Protein AF-A0A942YY97-F1 (afdb_monomer_lite)

pLDDT: mean 79.58, std 19.25, range [30.78, 97.38]

Foldseek 3Di:
DFDQADADQFWEKEDEPVVVVVDPDAAQWEDFFPDIDGYHYYYDDPDPDDPPDDFLVDHDDIHTYPNNCVLQVPDRQWDWDWDADPSYIYTDQAEEEAEDQDQVCQDQVNCVVCLVVCVVCRVGIHKYFYAHPVQADPVSQKHWGWIQDPVVSGTDTDMGGNGLHYDYPDPPDCVVVVCCVVVDDDSDPVVVVVVVPPDPPD

Secondary structure (DSSP, 8-state):
----EEP-SS-EEEEEHHHHTT-SS--SEEEETTEEEE-EEEEE------TT--BTTBPPP-EEEHHHHHHHT--TTS--EEEEETTEEEEE-EEEEE--S-GGG-SHHHHGGGGGGGTTGGGT-SEEEEEEEEEEETTTTEEEEEEEETTTTEEEEEEEEPPSEEEES----THHHHHHHHH-S-SSHHHHHHHHT-----

Radius of gyration: 17.45 Å; chains: 1; bounding box: 51×39×42 Å

Structure (mmCIF, N/CA/C/O backbone):
data_AF-A0A942YY97-F1
#
_entry.id   AF-A0A942YY97-F1
#
loop_
_atom_site.group_PDB
_atom_site.id
_atom_site.type_symbol
_atom_site.label_atom_id
_atom_site.label_alt_id
_atom_site.label_comp_id
_atom_site.label_asym_id
_atom_site.label_entity_id
_atom_site.label_seq_id
_atom_site.pdbx_PDB_ins_code
_atom_site.Cartn_x
_atom_site.Cartn_y
_atom_site.Cartn_z
_atom_site.occupancy
_atom_site.B_iso_or_equiv
_atom_site.auth_seq_id
_atom_site.auth_comp_id
_atom_site.auth_asym_id
_atom_site.auth_atom_id
_atom_site.pdbx_PDB_model_num
ATOM 1 N N . MET A 1 1 ? -16.481 4.598 -8.611 1.00 33.47 1 MET A N 1
ATOM 2 C CA . MET A 1 1 ? -16.814 4.970 -7.219 1.00 33.47 1 MET A CA 1
ATOM 3 C C . MET A 1 1 ? -15.608 4.642 -6.365 1.00 33.47 1 MET A C 1
ATOM 5 O O . MET A 1 1 ? -15.003 3.612 -6.624 1.00 33.47 1 MET A O 1
ATOM 9 N N . GLY A 1 2 ? -15.213 5.521 -5.447 1.00 35.97 2 GLY A N 1
ATOM 10 C CA . GLY A 1 2 ? -14.062 5.264 -4.580 1.00 35.97 2 GLY A CA 1
ATOM 11 C C . GLY A 1 2 ? -13.394 6.544 -4.102 1.00 35.97 2 GLY A C 1
ATOM 12 O O . GLY A 1 2 ? -12.410 6.991 -4.681 1.00 35.97 2 GLY A O 1
ATOM 13 N N . LYS A 1 3 ? -13.953 7.136 -3.051 1.00 44.00 3 LYS A N 1
ATOM 14 C CA . LYS A 1 3 ? -13.186 7.885 -2.057 1.00 44.00 3 LYS A CA 1
ATOM 15 C C . LYS A 1 3 ? -13.834 7.572 -0.723 1.00 44.00 3 LYS A C 1
ATOM 17 O O . LYS A 1 3 ? -14.929 8.054 -0.464 1.00 44.00 3 LYS A O 1
ATOM 22 N N . THR A 1 4 ? -13.160 6.788 0.100 1.00 57.78 4 THR A N 1
ATOM 23 C CA . THR A 1 4 ? -13.596 6.555 1.479 1.00 57.78 4 THR A CA 1
ATOM 24 C C . THR A 1 4 ? -12.473 6.876 2.449 1.00 57.78 4 THR A C 1
ATOM 26 O O . THR A 1 4 ? -12.244 6.194 3.444 1.00 57.78 4 THR A O 1
ATOM 29 N N . PHE A 1 5 ? -11.776 7.976 2.149 1.00 73.25 5 PHE A N 1
ATOM 30 C CA . PHE A 1 5 ? -11.080 8.701 3.189 1.00 73.25 5 PHE A CA 1
ATOM 31 C C . PHE A 1 5 ? -11.986 9.779 3.753 1.00 73.25 5 PHE A C 1
ATOM 33 O O . PHE A 1 5 ? -12.582 10.555 3.001 1.00 73.25 5 PHE A O 1
ATOM 40 N N . PHE A 1 6 ? -12.087 9.822 5.074 1.00 81.00 6 PHE A N 1
ATOM 41 C CA . PHE A 1 6 ? -12.776 10.901 5.763 1.00 81.00 6 PHE A CA 1
ATOM 42 C C . PHE A 1 6 ? -11.755 11.893 6.313 1.00 81.00 6 PHE A C 1
ATOM 44 O O . PHE A 1 6 ? -10.610 11.545 6.619 1.00 81.00 6 PHE A O 1
ATOM 51 N N . GLN A 1 7 ? -12.162 13.155 6.394 1.00 82.69 7 GLN A N 1
ATOM 52 C CA . GLN A 1 7 ? -11.321 14.187 6.977 1.00 82.69 7 GLN A CA 1
ATOM 53 C C . GLN A 1 7 ? -11.288 14.012 8.490 1.00 82.69 7 GLN A C 1
ATOM 55 O O . GLN A 1 7 ? -12.315 14.119 9.153 1.00 82.69 7 GLN A O 1
ATOM 60 N N . ASP A 1 8 ? -10.099 13.734 9.007 1.00 85.19 8 ASP A N 1
ATOM 61 C CA . ASP A 1 8 ? -9.806 13.683 10.431 1.00 85.19 8 ASP A CA 1
ATOM 62 C C . ASP A 1 8 ? -8.312 13.968 10.612 1.00 85.19 8 ASP A C 1
ATOM 64 O O . ASP A 1 8 ? -7.480 13.467 9.846 1.00 85.19 8 ASP A O 1
ATOM 68 N N . SER A 1 9 ? -7.977 14.809 11.588 1.00 85.44 9 SER A N 1
ATOM 69 C CA . SER A 1 9 ? -6.591 15.119 11.943 1.00 85.44 9 SER A CA 1
ATOM 70 C C . SER A 1 9 ? -5.886 13.940 12.607 1.00 85.44 9 SER A C 1
ATOM 72 O O . SER A 1 9 ? -4.661 13.873 12.591 1.00 85.44 9 SER A O 1
ATOM 74 N N . GLU A 1 10 ? -6.641 13.001 13.172 1.00 93.25 10 GLU A N 1
ATOM 75 C CA . GLU A 1 10 ? -6.110 11.876 13.930 1.00 93.25 10 GLU A CA 1
ATOM 76 C C . GLU A 1 10 ? -6.113 10.584 13.100 1.00 93.25 10 GLU A C 1
ATOM 78 O O . GLU A 1 10 ? -6.976 10.398 12.231 1.00 93.25 10 GLU A O 1
ATOM 83 N N . PRO A 1 11 ? -5.149 9.673 13.327 1.00 95.25 11 PRO A N 1
ATOM 84 C CA . PRO A 1 11 ? -5.097 8.404 12.619 1.00 95.25 11 PRO A CA 1
ATOM 85 C C . PRO A 1 11 ? -6.233 7.495 13.098 1.00 95.25 11 PRO A C 1
ATOM 87 O O . PRO A 1 11 ? -6.203 6.952 14.206 1.00 95.25 11 PRO A O 1
ATOM 90 N N . VAL A 1 12 ? -7.251 7.336 12.256 1.00 95.56 12 VAL A N 1
ATOM 91 C CA . VAL A 1 12 ? -8.496 6.657 12.606 1.00 95.56 12 VAL A CA 1
ATOM 92 C C . VAL A 1 12 ? -8.883 5.656 11.525 1.00 95.56 12 VAL A C 1
ATOM 94 O O . VAL A 1 12 ? -8.777 5.915 10.325 1.00 95.56 12 VAL A O 1
ATOM 97 N N . LEU A 1 13 ? -9.374 4.510 11.980 1.00 93.31 13 LEU A N 1
ATOM 98 C CA . LEU A 1 13 ? -9.901 3.432 11.166 1.00 93.31 13 LEU A CA 1
ATOM 99 C C . LEU A 1 13 ? -11.353 3.160 11.574 1.00 93.31 13 LEU A C 1
ATOM 101 O O . LEU A 1 13 ? -11.644 3.034 12.761 1.00 93.31 13 LEU A O 1
ATOM 105 N N . LYS A 1 14 ? -12.286 3.066 10.624 1.00 91.62 14 LYS A N 1
ATOM 106 C CA . LYS A 1 14 ? -13.665 2.653 10.930 1.00 91.62 14 LYS A CA 1
ATOM 107 C C . LYS A 1 14 ? -13.995 1.356 10.216 1.00 91.62 14 LYS A C 1
ATOM 109 O O . LYS A 1 14 ? -13.831 1.251 8.998 1.00 91.62 14 LYS A O 1
ATOM 114 N N . PHE A 1 15 ? -14.452 0.386 10.997 1.00 87.75 15 PHE A N 1
ATOM 115 C CA . PHE A 1 15 ? -14.853 -0.926 10.516 1.00 87.75 15 PHE A CA 1
ATOM 116 C C . PHE A 1 15 ? -16.364 -0.993 10.339 1.00 87.75 15 PHE A C 1
ATOM 118 O O . PHE A 1 15 ? -17.090 -0.567 11.242 1.00 87.75 15 PHE A O 1
ATOM 125 N N . PRO A 1 16 ? -16.837 -1.603 9.242 1.00 85.44 16 PRO A N 1
ATOM 126 C CA . PRO A 1 16 ? -18.213 -2.061 9.160 1.00 85.44 16 PRO A CA 1
ATOM 127 C C . PRO A 1 16 ? -18.518 -3.022 10.312 1.00 85.44 16 PRO A C 1
ATOM 129 O O . PRO A 1 16 ? -17.693 -3.888 10.641 1.00 85.44 16 PRO A O 1
ATOM 132 N N . SER A 1 17 ? -19.698 -2.883 10.918 1.00 83.69 17 SER A N 1
ATOM 133 C CA . SER A 1 17 ? -20.130 -3.731 12.035 1.00 83.69 17 SER A CA 1
ATOM 134 C C . SER A 1 17 ? -20.064 -5.225 11.712 1.00 83.69 17 SER A C 1
ATOM 136 O O . SER A 1 17 ? -19.708 -6.015 12.588 1.00 83.69 17 SER A O 1
ATOM 138 N N . SER A 1 18 ? -20.329 -5.630 10.464 1.00 81.25 18 SER A N 1
ATOM 139 C CA . SER A 1 18 ? -20.243 -7.038 10.067 1.00 81.25 18 SER A CA 1
ATOM 140 C C . SER A 1 18 ? -18.817 -7.586 10.162 1.00 81.25 18 SER A C 1
ATOM 142 O O . SER A 1 18 ? -18.608 -8.678 10.686 1.00 81.25 18 SER A O 1
ATOM 144 N N . ILE A 1 19 ? -17.812 -6.812 9.739 1.00 81.44 19 ILE A N 1
ATOM 145 C CA . ILE A 1 19 ? -16.401 -7.206 9.834 1.00 81.44 19 ILE A CA 1
ATOM 146 C C . ILE A 1 19 ? -15.962 -7.207 11.295 1.00 81.44 19 ILE A C 1
ATOM 148 O O . ILE A 1 19 ? -15.295 -8.139 11.740 1.00 81.44 19 ILE A O 1
ATOM 152 N N . ALA A 1 20 ? -16.346 -6.181 12.054 1.00 84.75 20 ALA A N 1
ATOM 153 C CA . ALA A 1 20 ? -15.960 -6.060 13.451 1.00 84.75 20 ALA A CA 1
ATOM 154 C C . ALA A 1 20 ? -16.511 -7.194 14.328 1.00 84.75 20 ALA A C 1
ATOM 156 O O . ALA A 1 20 ? -15.816 -7.629 15.241 1.00 84.75 20 ALA A O 1
ATOM 157 N N . ALA A 1 21 ? -17.698 -7.727 14.016 1.00 84.88 21 ALA A N 1
ATOM 158 C CA . ALA A 1 21 ? -18.271 -8.883 14.708 1.00 84.88 21 ALA A CA 1
ATOM 159 C C . ALA A 1 21 ? -17.410 -10.158 14.589 1.00 84.88 21 ALA A C 1
ATOM 161 O O . ALA A 1 21 ? -17.504 -11.049 15.431 1.00 84.88 21 ALA A O 1
ATOM 162 N N . LEU A 1 22 ? -16.550 -10.249 13.567 1.00 83.56 22 LEU A N 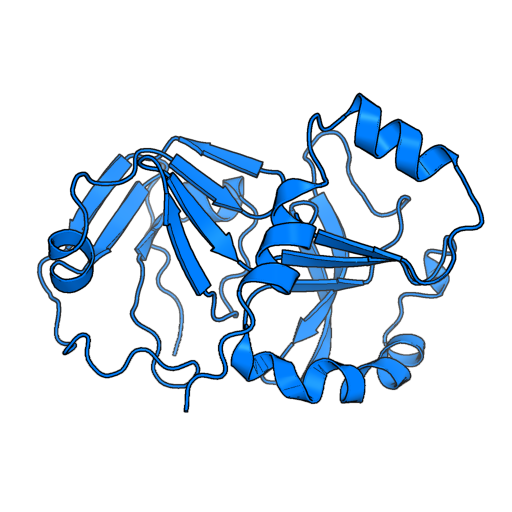1
ATOM 163 C CA . LEU A 1 22 ? -15.606 -11.357 13.386 1.00 83.56 22 LEU A CA 1
ATOM 164 C C . LEU A 1 22 ? -14.302 -11.164 14.174 1.00 83.56 22 LEU A C 1
ATOM 166 O O . LEU A 1 22 ? -13.488 -12.087 14.275 1.00 83.56 22 LEU A O 1
ATOM 170 N N . LEU A 1 23 ? -14.068 -9.966 14.711 1.00 85.38 23 LEU A N 1
ATOM 171 C CA . LEU A 1 23 ? -12.850 -9.619 15.426 1.00 85.38 23 LEU A CA 1
ATOM 172 C C . LEU A 1 23 ? -13.057 -9.798 16.930 1.00 85.38 23 LEU A C 1
ATOM 174 O O . LEU A 1 23 ? -14.025 -9.322 17.509 1.00 85.38 23 LEU A O 1
ATOM 178 N N . LYS A 1 24 ? -12.089 -10.436 17.597 1.00 86.44 24 LYS A N 1
ATOM 179 C CA . LYS A 1 24 ? -12.085 -10.533 19.069 1.00 86.44 24 LYS A CA 1
ATOM 180 C C . LYS A 1 24 ? -11.901 -9.171 19.742 1.00 86.44 24 LYS A C 1
ATOM 182 O O . LYS A 1 24 ? -12.355 -8.971 20.862 1.00 86.44 24 LYS A O 1
ATOM 187 N N . LYS A 1 25 ? -11.186 -8.270 19.070 1.00 90.19 25 LYS A N 1
ATOM 188 C CA . LYS A 1 25 ? -10.901 -6.904 19.500 1.00 90.19 25 LYS A CA 1
ATOM 189 C C . LYS A 1 25 ? -10.640 -6.049 18.266 1.00 90.19 25 LYS A C 1
ATOM 191 O O . LYS A 1 25 ? -10.101 -6.548 17.272 1.00 90.19 25 LYS A O 1
ATOM 196 N N . LEU A 1 26 ? -11.012 -4.775 18.340 1.00 91.69 26 LEU A N 1
ATOM 197 C CA . LEU A 1 26 ? -10.694 -3.819 17.292 1.00 91.69 26 LEU A CA 1
ATOM 198 C C . LEU A 1 26 ? -9.175 -3.588 17.205 1.00 91.69 26 LEU A C 1
ATOM 200 O O . LEU A 1 26 ? -8.515 -3.518 18.241 1.00 91.69 26 LEU A O 1
ATOM 204 N N . PRO A 1 27 ? -8.616 -3.471 15.989 1.00 93.31 27 PRO A N 1
ATOM 205 C CA . PRO A 1 27 ? -7.195 -3.213 15.811 1.00 93.31 27 PRO A CA 1
ATOM 206 C C . PRO A 1 27 ? -6.757 -1.857 16.365 1.00 93.31 27 PRO A C 1
ATOM 208 O O . PRO A 1 27 ? -7.503 -0.886 16.306 1.00 93.31 27 PRO A O 1
ATOM 211 N N . GLU A 1 28 ? -5.520 -1.771 16.833 1.00 95.75 28 GLU A N 1
ATOM 212 C CA . GLU A 1 28 ? -4.931 -0.541 17.387 1.00 95.75 28 GLU A CA 1
ATOM 213 C C . GLU A 1 28 ? -3.812 0.019 16.499 1.00 95.75 28 GLU A C 1
ATOM 215 O O . GLU A 1 28 ? -3.244 1.075 16.771 1.00 95.75 28 GLU A O 1
ATOM 220 N N . ALA A 1 29 ? -3.477 -0.686 15.417 1.00 96.25 29 ALA A N 1
ATOM 221 C CA . ALA A 1 29 ? -2.502 -0.231 14.441 1.00 96.25 29 ALA A CA 1
ATOM 222 C C . ALA A 1 29 ? -2.813 -0.759 13.040 1.00 96.25 29 ALA A C 1
ATOM 224 O O . ALA A 1 29 ? -3.405 -1.831 12.859 1.00 96.25 29 ALA A O 1
ATOM 225 N N . MET A 1 30 ? -2.337 -0.027 12.038 1.00 96.12 30 MET A N 1
ATOM 226 C CA . MET A 1 30 ? -2.362 -0.433 10.640 1.00 96.12 30 MET A CA 1
ATOM 227 C C . MET A 1 30 ? -0.941 -0.501 10.085 1.00 96.12 30 MET A C 1
ATOM 229 O O . MET A 1 30 ? -0.138 0.417 10.239 1.00 96.12 30 MET A O 1
ATOM 233 N N . LYS A 1 31 ? -0.651 -1.593 9.382 1.00 95.81 31 LYS A N 1
ATOM 234 C CA . LYS A 1 31 ? 0.578 -1.828 8.642 1.00 95.81 31 LYS A CA 1
ATOM 235 C C . LYS A 1 31 ? 0.313 -1.794 7.146 1.00 95.81 31 LYS A C 1
ATOM 237 O O . LYS A 1 31 ? -0.576 -2.478 6.637 1.00 95.81 31 LYS A O 1
ATOM 242 N N . TYR A 1 32 ? 1.149 -1.046 6.442 1.00 96.31 32 TYR A N 1
ATOM 243 C CA . TYR A 1 32 ? 1.137 -0.941 4.993 1.00 96.31 32 TYR A CA 1
ATOM 244 C C . TYR A 1 32 ? 2.582 -0.830 4.494 1.00 96.31 32 TYR A C 1
ATOM 246 O O . TYR A 1 32 ? 3.343 0.042 4.915 1.00 96.31 32 TYR A O 1
ATOM 254 N N . GLY A 1 33 ? 2.996 -1.771 3.643 1.00 94.88 33 GLY A N 1
ATOM 255 C CA . GLY A 1 33 ? 4.405 -1.931 3.271 1.00 94.88 33 GLY A CA 1
ATOM 256 C C . GLY A 1 33 ? 5.318 -2.103 4.488 1.00 94.88 33 GLY A C 1
ATOM 257 O O . GLY A 1 33 ? 5.061 -2.939 5.356 1.00 94.88 33 GLY A O 1
ATOM 258 N N . VAL A 1 34 ? 6.400 -1.326 4.549 1.00 93.00 34 VAL A N 1
ATOM 259 C CA . VAL A 1 34 ? 7.325 -1.319 5.699 1.00 93.00 34 VAL A CA 1
ATOM 260 C C . VAL A 1 34 ? 6.904 -0.372 6.828 1.00 93.00 34 VAL A C 1
ATOM 262 O O . VAL A 1 34 ? 7.614 -0.284 7.833 1.00 93.00 34 VAL A O 1
ATOM 265 N N . ARG A 1 35 ? 5.810 0.380 6.662 1.00 94.25 35 ARG A N 1
ATOM 266 C CA . ARG A 1 35 ? 5.332 1.350 7.653 1.00 94.25 35 ARG A CA 1
ATOM 267 C C . ARG A 1 35 ? 4.197 0.766 8.477 1.00 94.25 35 ARG A C 1
ATOM 269 O O . ARG A 1 35 ? 3.420 -0.062 8.009 1.00 94.25 35 ARG A O 1
ATOM 276 N N . GLU A 1 36 ? 4.147 1.209 9.719 1.00 95.06 36 GLU A N 1
ATOM 277 C CA . GLU A 1 36 ? 3.130 0.872 10.700 1.00 95.06 36 GLU A CA 1
ATOM 278 C C . GLU A 1 36 ? 2.783 2.162 11.432 1.00 95.06 36 GLU A C 1
ATOM 280 O O . GLU A 1 36 ? 3.686 2.945 11.728 1.00 95.06 36 GLU A O 1
ATOM 285 N N . GLU A 1 37 ? 1.497 2.378 11.669 1.00 96.56 37 GLU A N 1
ATOM 286 C CA . GLU A 1 37 ? 0.976 3.557 12.347 1.00 96.56 37 GLU A CA 1
ATOM 287 C C . GLU A 1 37 ? -0.057 3.116 13.383 1.00 96.56 37 GLU A C 1
ATOM 289 O O . GLU A 1 37 ? -0.902 2.261 13.095 1.00 96.56 37 GLU A O 1
ATOM 294 N N . VAL A 1 38 ? 0.028 3.682 14.587 1.00 97.00 38 VAL A N 1
ATOM 295 C CA . VAL A 1 38 ? -0.973 3.467 15.637 1.00 97.00 38 VAL A CA 1
ATOM 296 C C . VAL A 1 38 ? -2.227 4.235 15.247 1.00 97.00 38 VAL A C 1
ATOM 298 O O . VAL A 1 38 ? -2.154 5.391 14.836 1.00 97.00 38 VAL A O 1
ATOM 301 N N . CYS A 1 39 ? -3.386 3.605 15.372 1.00 95.75 39 CYS A N 1
ATOM 302 C CA . CYS A 1 39 ? -4.646 4.227 15.014 1.00 95.75 39 CYS A CA 1
ATOM 303 C C . CYS A 1 39 ? -5.748 3.861 15.997 1.00 95.75 39 CYS A C 1
ATOM 305 O O . CYS A 1 39 ? -5.769 2.775 16.577 1.00 95.75 39 CYS A O 1
ATOM 307 N N . ARG A 1 40 ? -6.710 4.768 16.155 1.00 95.06 40 ARG A N 1
ATOM 308 C CA . ARG A 1 40 ? -7.945 4.453 16.872 1.00 95.06 40 ARG A CA 1
ATOM 309 C C . ARG A 1 40 ? -8.925 3.788 15.926 1.00 95.06 40 ARG A C 1
ATOM 311 O O . ARG A 1 40 ? -9.150 4.285 14.825 1.00 95.06 40 ARG A O 1
ATOM 318 N N . SER A 1 41 ? -9.519 2.692 16.373 1.00 93.75 41 SER A N 1
ATOM 319 C CA . SER A 1 41 ? -10.531 1.983 15.601 1.00 93.75 41 SER A CA 1
ATOM 320 C C . SER A 1 41 ? -11.920 2.202 16.182 1.00 93.75 41 SER A C 1
ATOM 322 O O . SER A 1 41 ? -12.115 2.081 17.389 1.00 93.75 41 SER A O 1
ATOM 324 N N . PHE A 1 42 ? -12.887 2.481 15.313 1.00 91.25 42 PHE A N 1
ATOM 325 C CA . PHE A 1 42 ? -14.296 2.635 15.669 1.00 91.25 42 PHE A CA 1
ATOM 326 C C . PHE A 1 42 ? -15.177 1.713 14.831 1.00 91.25 42 PHE A C 1
ATOM 328 O O . PHE A 1 42 ? -14.793 1.267 13.746 1.00 91.25 42 PHE A O 1
ATOM 335 N N . LEU A 1 43 ? -16.377 1.453 15.338 1.00 88.38 43 LEU A N 1
ATOM 336 C CA . LEU A 1 43 ? -17.444 0.820 14.575 1.00 88.38 43 LEU A CA 1
ATOM 337 C C . LEU A 1 43 ? -18.185 1.872 13.754 1.00 88.38 43 LEU A C 1
ATOM 339 O O . LEU A 1 43 ? -18.312 3.026 14.168 1.00 88.38 43 LEU A O 1
ATOM 343 N N . PHE A 1 44 ? -18.684 1.460 12.600 1.00 83.31 44 PHE A N 1
ATOM 344 C CA . PHE A 1 44 ? -19.603 2.234 11.786 1.00 83.31 44 PHE A CA 1
ATOM 345 C C . PHE A 1 44 ? -20.837 1.375 11.502 1.00 83.31 44 PHE A C 1
ATOM 347 O O . PHE A 1 44 ? -20.723 0.284 10.942 1.00 83.31 44 PHE A O 1
ATOM 354 N N . GLU A 1 45 ? -21.997 1.853 11.961 1.00 67.44 45 GLU A N 1
ATOM 355 C CA . GLU A 1 45 ? -23.224 1.054 12.066 1.00 67.44 45 GLU A CA 1
ATOM 356 C C . GLU A 1 45 ? -23.987 0.885 10.746 1.00 67.44 45 GLU A C 1
ATOM 358 O O . GLU A 1 45 ? -24.753 -0.070 10.621 1.00 67.44 45 GLU A O 1
ATOM 363 N N . GLU A 1 46 ? -23.768 1.744 9.744 1.00 64.50 46 GLU A N 1
ATOM 364 C CA . GLU A 1 46 ? -24.397 1.581 8.428 1.00 64.50 46 GLU A CA 1
ATOM 365 C C . GLU A 1 46 ? -23.650 0.520 7.610 1.00 64.50 46 GLU A C 1
ATOM 367 O O . GLU A 1 46 ? -22.812 0.814 6.758 1.00 64.50 46 GLU A O 1
ATOM 372 N N . ASP A 1 47 ? -23.959 -0.745 7.876 1.00 63.56 47 ASP A N 1
ATOM 373 C CA . ASP A 1 47 ? -23.478 -1.865 7.079 1.00 63.56 47 ASP A CA 1
ATOM 374 C C . ASP A 1 47 ? -24.630 -2.447 6.257 1.00 63.56 47 ASP A C 1
ATOM 376 O O . ASP A 1 47 ? -25.529 -3.106 6.778 1.00 63.56 47 ASP A O 1
ATOM 380 N N . SER A 1 48 ? -24.636 -2.153 4.957 1.00 55.53 48 SER A N 1
ATOM 381 C CA . SER A 1 48 ? -25.646 -2.660 4.017 1.00 55.53 48 SER A CA 1
ATOM 382 C C . SER A 1 48 ? -25.241 -3.983 3.351 1.00 55.53 48 SER A C 1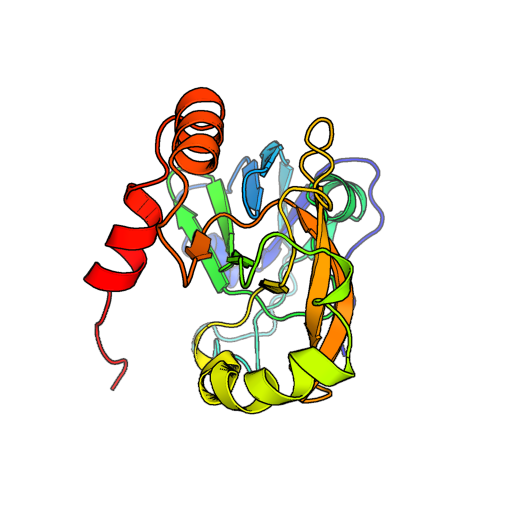
ATOM 384 O O . SER A 1 48 ? -25.997 -4.517 2.535 1.00 55.53 48 SER A O 1
ATOM 386 N N . GLY A 1 49 ? -24.058 -4.526 3.666 1.00 57.47 49 GLY A N 1
ATOM 387 C CA . GLY A 1 49 ? -23.480 -5.671 2.969 1.00 57.47 49 GLY A CA 1
ATOM 388 C C . GLY A 1 49 ? -23.578 -6.978 3.751 1.00 57.47 49 GLY A C 1
ATOM 389 O O . GLY A 1 49 ? -23.065 -7.098 4.859 1.00 57.47 49 GLY A O 1
ATOM 390 N N . ALA A 1 50 ? -24.146 -8.014 3.134 1.00 57.59 50 ALA A N 1
ATOM 391 C CA . ALA A 1 50 ? -23.892 -9.380 3.578 1.00 57.59 50 ALA A CA 1
ATOM 392 C C . ALA A 1 50 ? -22.398 -9.716 3.365 1.00 57.59 50 ALA A C 1
ATOM 394 O O . ALA A 1 50 ? -21.837 -9.451 2.301 1.00 57.59 50 ALA A O 1
ATOM 395 N N . LEU A 1 51 ? -21.746 -10.308 4.374 1.00 61.88 51 LEU A N 1
ATOM 396 C CA . LEU A 1 51 ? -20.330 -10.732 4.332 1.00 61.88 51 LEU A CA 1
ATOM 397 C C . LEU A 1 51 ? -20.037 -11.827 3.289 1.00 61.88 51 LEU A C 1
ATOM 399 O O . LEU A 1 51 ? -18.884 -12.213 3.094 1.00 61.88 51 LEU A O 1
ATOM 403 N N . ASP A 1 52 ? -21.070 -12.369 2.645 1.00 59.78 52 ASP A N 1
ATOM 404 C CA . ASP A 1 52 ? -20.985 -13.494 1.716 1.00 59.78 52 ASP A CA 1
ATOM 405 C C . ASP A 1 52 ? -20.420 -13.110 0.333 1.00 59.78 52 ASP A C 1
ATOM 407 O O . ASP A 1 52 ? -20.120 -13.994 -0.472 1.00 59.78 52 ASP A O 1
ATOM 411 N N . LYS A 1 53 ? -20.218 -11.811 0.054 1.00 62.12 53 LYS A N 1
ATOM 412 C CA . LYS A 1 53 ? -19.749 -11.300 -1.248 1.00 62.12 53 LYS A CA 1
ATOM 413 C C . LYS A 1 53 ? -18.559 -10.342 -1.137 1.00 62.12 53 LYS A C 1
ATOM 415 O O . LYS A 1 53 ? -18.636 -9.203 -1.583 1.00 62.12 53 LYS A O 1
ATOM 420 N N . ASN A 1 54 ? -17.425 -10.818 -0.620 1.00 72.88 54 ASN A N 1
ATOM 421 C CA . ASN A 1 54 ? -16.166 -10.061 -0.634 1.00 72.88 54 ASN A CA 1
ATO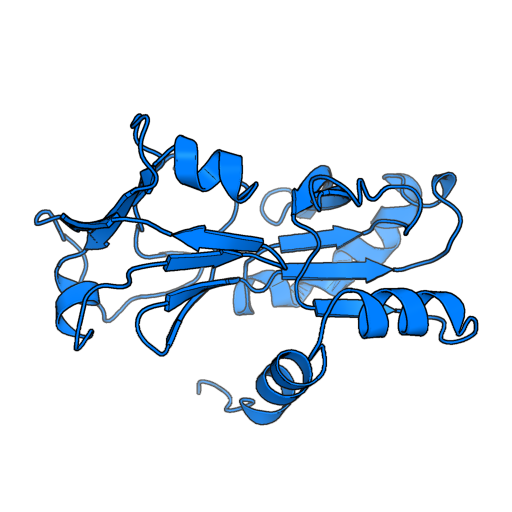M 422 C C . ASN A 1 54 ? -15.295 -10.425 -1.851 1.00 72.88 54 ASN A C 1
ATOM 424 O O . ASN A 1 54 ? -14.416 -11.288 -1.776 1.00 72.88 54 ASN A O 1
ATOM 428 N N . PHE A 1 55 ? -15.539 -9.771 -2.988 1.00 82.06 55 PHE A N 1
ATOM 429 C CA . PHE A 1 55 ? -14.793 -10.000 -4.231 1.00 82.06 55 PHE A CA 1
ATOM 430 C C . PHE A 1 55 ? -14.073 -8.736 -4.693 1.00 82.06 55 PHE A C 1
ATOM 432 O O . PHE A 1 55 ? -14.495 -7.625 -4.404 1.00 82.06 55 PHE A O 1
ATOM 439 N N . TYR A 1 56 ? -13.042 -8.885 -5.530 1.00 84.94 56 TYR A N 1
ATOM 440 C CA . TYR A 1 56 ? -12.327 -7.738 -6.110 1.00 84.94 56 TYR A CA 1
ATOM 441 C C . TYR A 1 56 ? -13.265 -6.729 -6.804 1.00 84.94 56 TYR A C 1
ATOM 443 O O . TYR A 1 56 ? -13.027 -5.531 -6.768 1.00 84.94 56 TYR A O 1
ATOM 451 N N . HIS A 1 57 ? -14.342 -7.194 -7.443 1.00 84.81 57 HIS A N 1
ATOM 452 C CA . HIS A 1 57 ? -15.302 -6.322 -8.133 1.00 84.81 57 HIS A CA 1
ATOM 453 C C . HIS A 1 57 ? -16.419 -5.774 -7.239 1.00 84.81 57 HIS A C 1
ATOM 455 O O . HIS A 1 57 ? -17.188 -4.929 -7.689 1.00 84.81 57 HIS A O 1
ATOM 461 N N . GLN A 1 58 ? -16.494 -6.238 -5.996 1.00 85.56 58 GLN A N 1
ATOM 462 C CA . GLN A 1 58 ? -17.475 -5.824 -5.004 1.00 85.56 58 GLN A CA 1
ATOM 463 C C . GLN A 1 58 ? -16.799 -5.849 -3.620 1.00 85.56 58 GLN A C 1
ATOM 465 O O . GLN A 1 58 ? -17.085 -6.736 -2.816 1.00 85.56 58 GLN A O 1
ATOM 470 N N . PRO A 1 59 ? -15.804 -4.969 -3.383 1.00 86.06 59 PRO A N 1
ATOM 471 C CA . PRO A 1 59 ? -15.064 -4.962 -2.129 1.00 86.06 59 PRO A CA 1
ATOM 472 C C . PRO A 1 59 ? -15.923 -4.375 -1.008 1.00 86.06 59 PRO A C 1
ATOM 474 O O . PRO A 1 59 ? -16.729 -3.476 -1.246 1.00 86.06 59 PRO A O 1
ATOM 477 N N . HIS A 1 60 ? -15.700 -4.831 0.224 1.00 84.31 60 HIS A N 1
ATOM 478 C CA . HIS A 1 60 ? -16.206 -4.108 1.388 1.00 84.31 60 HIS A CA 1
ATOM 479 C C . HIS A 1 60 ? -15.457 -2.790 1.569 1.00 84.31 60 HIS A C 1
ATOM 481 O O . HIS A 1 60 ? -14.252 -2.695 1.311 1.00 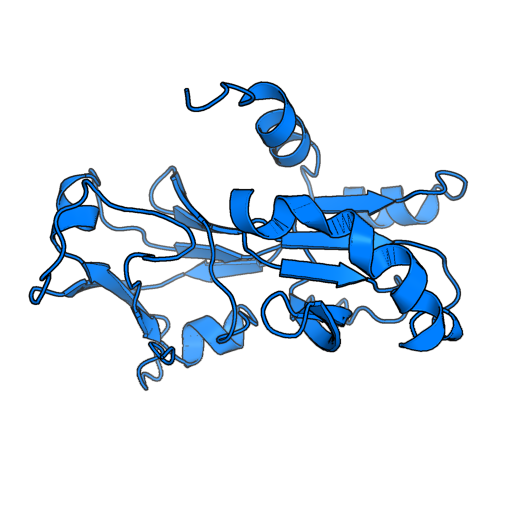84.31 60 HIS A O 1
ATOM 487 N N . GLU A 1 61 ? -16.175 -1.784 2.053 1.00 84.06 61 GLU A N 1
ATOM 488 C CA . GLU A 1 61 ? -15.592 -0.487 2.351 1.00 84.06 61 GLU A CA 1
ATOM 489 C C . GLU A 1 61 ? -14.940 -0.501 3.734 1.00 84.06 61 GLU A C 1
ATOM 491 O O . GLU A 1 61 ? -15.519 -0.940 4.725 1.00 84.06 61 GLU A O 1
ATOM 496 N N . LEU A 1 62 ? -13.709 -0.006 3.791 1.00 86.31 62 LEU A N 1
ATOM 497 C CA . LEU A 1 62 ? -12.997 0.292 5.023 1.00 86.31 62 LEU A CA 1
ATOM 498 C C . LEU A 1 62 ? -12.711 1.788 5.009 1.00 86.31 62 LEU A C 1
ATOM 500 O O . LEU A 1 62 ? -12.112 2.292 4.058 1.00 86.31 62 LEU A O 1
ATOM 504 N N . PHE A 1 63 ? -13.121 2.495 6.056 1.00 89.69 63 PHE A N 1
ATOM 505 C CA . PHE A 1 63 ? -12.942 3.940 6.118 1.00 89.69 63 PHE A CA 1
ATOM 506 C C . PHE A 1 63 ? -11.653 4.257 6.863 1.00 89.69 63 PHE A C 1
ATOM 508 O O . PHE A 1 63 ? -11.469 3.854 8.012 1.00 89.69 63 PHE A O 1
ATOM 515 N N . ILE A 1 64 ? -10.771 5.006 6.214 1.00 92.44 64 ILE A N 1
ATOM 516 C CA . ILE A 1 64 ? -9.455 5.379 6.742 1.00 92.44 64 ILE A CA 1
ATOM 517 C C . ILE A 1 64 ? -9.410 6.906 6.814 1.00 92.44 64 ILE A C 1
ATOM 519 O O . ILE A 1 64 ? -9.836 7.567 5.870 1.00 92.44 64 ILE A O 1
ATOM 523 N N . SER A 1 65 ? -8.932 7.503 7.902 1.00 95.00 65 SER A N 1
ATOM 524 C CA . SER A 1 65 ? -8.757 8.958 7.921 1.00 95.00 65 SER A CA 1
ATOM 525 C C . SER A 1 65 ? -7.696 9.402 6.909 1.00 95.00 65 SER A C 1
ATOM 527 O O . SER A 1 65 ? -6.733 8.678 6.642 1.00 95.00 65 SER A O 1
ATOM 529 N N . ASN A 1 66 ? -7.833 10.614 6.363 1.00 93.88 66 ASN A N 1
ATOM 530 C CA . ASN A 1 66 ? -6.804 11.190 5.488 1.00 93.88 66 ASN A CA 1
ATOM 531 C C . ASN A 1 66 ? -5.429 11.217 6.171 1.00 93.88 66 ASN A C 1
ATOM 533 O O . ASN A 1 66 ? -4.444 10.854 5.540 1.00 93.88 66 ASN A O 1
ATOM 537 N N . SER A 1 67 ? -5.358 11.572 7.458 1.00 95.06 67 SER A N 1
ATOM 538 C CA . SER A 1 67 ? -4.096 11.599 8.209 1.00 95.06 67 SER A CA 1
ATOM 539 C C . SER A 1 67 ? -3.410 10.228 8.252 1.00 95.06 67 SER A C 1
ATOM 541 O O . SER A 1 67 ? -2.205 10.141 8.005 1.00 95.06 67 SER A O 1
ATOM 543 N N . LEU A 1 68 ? -4.156 9.142 8.484 1.00 95.75 68 LEU A N 1
ATOM 544 C CA . LEU A 1 68 ? -3.627 7.777 8.463 1.00 95.75 68 LEU A CA 1
ATOM 545 C C . LEU A 1 68 ? -3.203 7.362 7.046 1.00 95.75 68 LEU A C 1
ATOM 547 O O . LEU A 1 68 ? -2.109 6.824 6.858 1.00 95.75 68 LEU A O 1
ATOM 551 N N . ALA A 1 69 ? -4.033 7.651 6.041 1.00 95.19 69 ALA A N 1
ATOM 552 C CA . ALA A 1 69 ? -3.749 7.334 4.644 1.00 95.19 69 ALA A CA 1
ATOM 553 C C . ALA A 1 69 ? -2.506 8.070 4.115 1.00 95.19 69 ALA A C 1
ATOM 555 O O . ALA A 1 69 ? -1.651 7.461 3.467 1.00 95.19 69 ALA A O 1
ATOM 556 N N . GLU A 1 70 ? -2.362 9.357 4.426 1.00 94.50 70 GLU A N 1
ATOM 557 C CA . GLU A 1 70 ? -1.210 10.187 4.067 1.00 94.50 70 GLU A CA 1
ATOM 558 C C . GLU A 1 70 ? 0.051 9.742 4.805 1.00 94.50 70 GLU A C 1
ATOM 560 O O . GLU A 1 70 ? 1.117 9.610 4.192 1.00 94.50 70 GLU A O 1
ATOM 565 N N . THR A 1 71 ? -0.076 9.441 6.101 1.00 94.94 71 THR A N 1
ATOM 566 C CA . THR A 1 71 ? 1.033 8.946 6.919 1.00 94.94 71 THR A CA 1
ATOM 567 C C . THR A 1 71 ? 1.553 7.631 6.369 1.00 94.94 71 THR A C 1
ATOM 569 O O . THR A 1 71 ? 2.753 7.506 6.144 1.00 94.94 71 THR A O 1
ATOM 572 N N . LEU A 1 72 ? 0.682 6.674 6.049 1.00 95.75 72 LEU A N 1
ATOM 573 C CA . LEU A 1 72 ? 1.081 5.391 5.469 1.00 95.75 72 LEU A CA 1
ATOM 574 C C . LEU A 1 72 ? 1.378 5.462 3.960 1.00 95.75 72 LEU A C 1
ATOM 576 O O . LEU A 1 72 ? 2.012 4.550 3.431 1.00 95.75 72 LEU A O 1
ATOM 580 N N . ARG A 1 73 ? 1.019 6.556 3.274 1.00 95.81 73 ARG A N 1
ATOM 581 C CA . ARG A 1 73 ? 1.119 6.736 1.811 1.00 95.81 73 ARG A CA 1
ATOM 582 C C . ARG A 1 73 ? 0.317 5.684 1.035 1.00 95.81 73 ARG A C 1
ATOM 584 O O . ARG A 1 73 ? 0.843 5.067 0.108 1.00 95.81 73 ARG A O 1
ATOM 591 N N . ILE A 1 74 ? -0.932 5.462 1.441 1.00 95.62 74 ILE A N 1
ATOM 592 C CA . ILE A 1 74 ? -1.853 4.504 0.816 1.00 95.62 74 ILE A CA 1
ATOM 593 C C . ILE A 1 74 ? -2.482 5.137 -0.440 1.00 95.62 74 ILE A C 1
ATOM 595 O O . ILE A 1 74 ? -3.114 6.188 -0.331 1.00 95.62 74 ILE A O 1
ATOM 599 N N . PRO A 1 75 ? -2.360 4.515 -1.627 1.00 93.69 75 PRO A N 1
ATOM 600 C CA . PRO A 1 75 ? -3.081 4.956 -2.819 1.00 93.69 75 PRO A CA 1
ATOM 601 C C . PRO A 1 75 ? -4.592 4.746 -2.672 1.00 93.69 75 PRO A C 1
ATOM 603 O O . PRO A 1 75 ? -5.040 3.648 -2.347 1.00 93.69 75 PRO A O 1
ATOM 606 N N . ALA A 1 76 ? -5.376 5.790 -2.937 1.00 87.31 76 ALA A N 1
ATOM 607 C CA . ALA A 1 76 ? -6.834 5.776 -2.774 1.00 87.31 76 ALA A CA 1
ATOM 608 C C . ALA A 1 76 ? -7.584 5.024 -3.888 1.00 87.31 76 ALA A C 1
ATOM 610 O O . ALA A 1 76 ? -8.753 4.685 -3.739 1.00 87.31 76 ALA A O 1
ATOM 611 N N . ASP A 1 77 ? -6.937 4.827 -5.035 1.00 89.81 77 ASP A N 1
ATOM 612 C CA . ASP A 1 77 ? -7.533 4.346 -6.282 1.00 89.81 77 ASP A CA 1
ATOM 613 C C . ASP A 1 77 ? -7.386 2.830 -6.489 1.00 89.81 77 ASP A C 1
ATOM 615 O O . ASP A 1 77 ? -7.664 2.318 -7.574 1.00 89.81 77 ASP A O 1
ATOM 619 N N . LEU A 1 78 ? -6.957 2.100 -5.454 1.00 92.81 78 LEU A N 1
ATOM 620 C CA . LEU A 1 78 ? -6.682 0.667 -5.513 1.00 92.81 78 LEU A CA 1
ATOM 621 C C . LEU A 1 78 ? -7.550 -0.126 -4.535 1.00 92.81 78 LEU A C 1
ATOM 623 O O . LEU A 1 78 ? -7.950 0.354 -3.478 1.00 92.81 78 LEU A O 1
ATOM 627 N N . ILE A 1 79 ? -7.802 -1.383 -4.893 1.00 93.44 79 ILE A N 1
ATOM 628 C CA . ILE A 1 79 ? -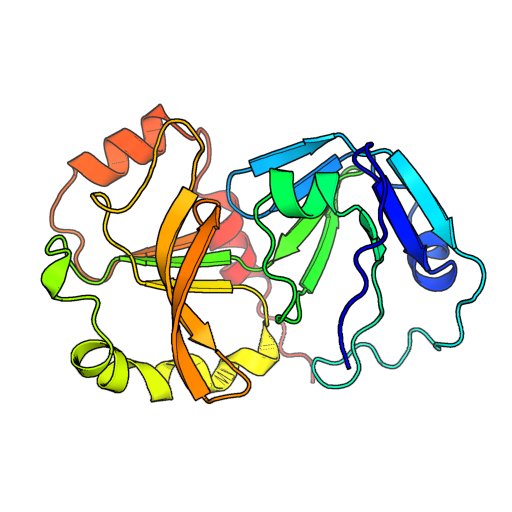8.517 -2.347 -4.053 1.00 93.44 79 ILE A CA 1
ATOM 629 C C . ILE A 1 79 ? -7.488 -3.205 -3.333 1.00 93.44 79 ILE A C 1
ATOM 631 O O . ILE A 1 79 ? -6.617 -3.789 -3.979 1.00 93.44 79 ILE A O 1
ATOM 635 N N . PHE A 1 80 ? -7.607 -3.317 -2.016 1.00 93.19 80 PHE A N 1
ATOM 636 C CA . PHE A 1 80 ? -6.662 -4.041 -1.171 1.00 93.19 80 PHE A CA 1
ATOM 637 C C . PHE A 1 80 ? -7.297 -5.274 -0.540 1.00 93.19 80 PHE A C 1
ATOM 639 O O . PHE A 1 80 ? -8.499 -5.327 -0.294 1.00 93.19 80 PHE A O 1
ATOM 646 N N . GLN A 1 81 ? -6.453 -6.248 -0.224 1.00 91.38 81 GLN A N 1
ATOM 647 C CA . GLN A 1 81 ? -6.756 -7.265 0.766 1.00 91.38 81 GLN A CA 1
ATOM 648 C C . GLN A 1 81 ? -6.427 -6.734 2.158 1.00 91.38 81 GLN A C 1
ATOM 650 O O . GLN A 1 81 ? -5.468 -5.981 2.360 1.00 91.38 81 GLN A O 1
ATOM 655 N N . ILE A 1 82 ? -7.234 -7.168 3.118 1.00 89.06 82 ILE A N 1
ATOM 656 C CA . ILE A 1 82 ? -7.098 -6.828 4.525 1.00 89.06 82 ILE A CA 1
ATOM 657 C C . ILE A 1 82 ? -6.916 -8.128 5.293 1.00 89.06 82 ILE A C 1
ATOM 659 O O . ILE A 1 82 ? -7.674 -9.080 5.113 1.00 89.06 82 ILE A O 1
ATOM 663 N N . GLN A 1 83 ? -5.923 -8.153 6.170 1.00 89.88 83 GLN A N 1
ATOM 664 C CA . GLN A 1 83 ? -5.746 -9.218 7.144 1.00 89.88 83 GLN A CA 1
ATOM 665 C C . GLN A 1 83 ? -5.653 -8.605 8.536 1.00 89.88 83 GLN A C 1
ATOM 667 O O . GLN A 1 83 ? -4.951 -7.616 8.725 1.00 89.88 83 GLN A O 1
ATOM 672 N N . VAL A 1 84 ? -6.331 -9.196 9.520 1.00 89.31 84 VAL A N 1
ATOM 673 C CA . VAL A 1 84 ? -6.226 -8.770 10.920 1.00 89.31 84 VAL A CA 1
ATOM 674 C C . VAL A 1 84 ? -5.494 -9.846 11.714 1.00 89.31 84 VAL A C 1
ATOM 676 O O . VAL A 1 84 ? -5.945 -10.988 11.778 1.00 89.31 84 VAL A O 1
ATOM 679 N N . VAL A 1 85 ? -4.347 -9.500 12.302 1.00 87.81 85 VAL A N 1
ATOM 680 C CA . VAL A 1 85 ? -3.523 -10.406 13.123 1.00 87.81 85 VAL A CA 1
ATOM 681 C C . VAL A 1 85 ? -3.038 -9.646 14.347 1.00 87.81 85 VAL A C 1
ATOM 683 O O . VAL A 1 85 ? -2.492 -8.559 14.195 1.00 87.81 85 VAL A O 1
ATOM 686 N N . GLN A 1 86 ? -3.206 -10.222 15.543 1.00 86.06 86 GLN A N 1
ATOM 687 C CA . GLN A 1 86 ? -2.719 -9.635 16.803 1.00 86.06 86 GLN A CA 1
ATOM 688 C C . GLN A 1 86 ? -3.093 -8.149 16.952 1.00 86.06 86 GLN A C 1
ATOM 690 O O . GLN A 1 86 ? -2.234 -7.319 17.223 1.00 86.06 86 GLN A O 1
ATOM 695 N N . GLU A 1 87 ? -4.368 -7.816 16.718 1.00 89.19 87 GLU A N 1
ATOM 696 C CA . GLU A 1 87 ? -4.881 -6.439 16.859 1.00 89.19 87 GLU A CA 1
ATOM 697 C C . GLU A 1 87 ? -4.226 -5.433 15.895 1.00 89.19 87 GLU A C 1
ATOM 699 O O . GLU A 1 87 ? -4.265 -4.223 16.109 1.00 89.19 87 GLU A O 1
ATOM 704 N N . LYS A 1 88 ? -3.651 -5.923 14.793 1.00 93.19 88 LYS A N 1
ATOM 705 C CA . LYS A 1 88 ? -3.106 -5.103 13.713 1.00 93.19 88 LYS A CA 1
ATOM 706 C C . LYS A 1 88 ? -3.789 -5.418 12.400 1.00 93.19 88 LYS A C 1
ATOM 708 O O . LYS A 1 88 ? -3.989 -6.585 12.055 1.00 93.19 88 LYS A O 1
ATOM 713 N N . VAL A 1 89 ? -4.088 -4.372 11.645 1.00 93.62 89 VAL A N 1
ATOM 714 C CA . VAL A 1 89 ? -4.506 -4.482 10.250 1.00 93.62 89 VAL A CA 1
ATOM 715 C C . VAL A 1 89 ? -3.284 -4.527 9.358 1.00 93.62 89 VAL A C 1
ATOM 717 O O . VAL A 1 89 ? -2.416 -3.671 9.451 1.00 93.62 89 VAL A O 1
ATOM 720 N N . PHE A 1 90 ? -3.247 -5.476 8.439 1.00 94.12 90 PHE A N 1
ATOM 721 C CA . PHE A 1 90 ? -2.283 -5.533 7.356 1.00 94.12 90 PHE A CA 1
ATOM 722 C C . PHE A 1 90 ? -3.022 -5.246 6.057 1.00 94.12 90 PHE A C 1
ATOM 724 O O . PHE A 1 90 ? -3.883 -6.023 5.639 1.00 94.12 90 PHE A O 1
ATOM 731 N N . LEU A 1 91 ? -2.688 -4.117 5.437 1.00 94.44 91 LEU A N 1
ATOM 732 C CA . LEU A 1 91 ? -3.234 -3.696 4.156 1.00 94.44 91 LEU A CA 1
ATOM 733 C C . LEU A 1 91 ? -2.262 -4.093 3.042 1.00 94.44 91 LEU A C 1
ATOM 735 O O . LEU A 1 91 ? -1.081 -3.729 3.068 1.00 94.44 91 LEU A O 1
ATOM 739 N N . GLY A 1 92 ? -2.729 -4.850 2.053 1.00 93.31 92 GLY A N 1
ATOM 740 C CA . GLY A 1 92 ? -1.827 -5.347 1.024 1.00 93.31 92 GLY A CA 1
ATOM 741 C C . GLY A 1 92 ? -2.469 -6.213 -0.055 1.00 93.31 92 GLY A C 1
ATOM 742 O O . GLY A 1 92 ? -3.683 -6.199 -0.216 1.00 93.31 92 GLY A O 1
ATOM 743 N N . PRO A 1 93 ? -1.644 -6.932 -0.833 1.00 93.94 93 PRO A N 1
ATOM 744 C CA . PRO A 1 93 ? -0.183 -6.947 -0.756 1.00 93.94 93 PRO A CA 1
ATOM 745 C C . PRO A 1 93 ? 0.447 -5.636 -1.260 1.00 93.94 93 PRO A C 1
ATOM 747 O O . PRO A 1 93 ? -0.155 -4.870 -2.007 1.00 93.94 93 PRO A O 1
ATOM 750 N N . THR A 1 94 ? 1.697 -5.383 -0.870 1.00 96.12 94 THR A N 1
ATOM 751 C CA . THR A 1 94 ? 2.534 -4.331 -1.467 1.00 96.12 94 THR A CA 1
ATOM 752 C C . THR A 1 94 ? 3.768 -4.985 -2.076 1.00 96.12 94 THR A C 1
ATOM 754 O O . THR A 1 94 ? 4.576 -5.603 -1.377 1.00 96.12 94 THR A O 1
ATOM 757 N N . VAL A 1 95 ? 3.909 -4.879 -3.396 1.00 94.94 95 VAL A N 1
ATOM 758 C CA . VAL A 1 95 ? 4.940 -5.569 -4.175 1.00 94.94 95 VAL A CA 1
ATOM 759 C C . VAL A 1 95 ? 5.823 -4.564 -4.907 1.00 94.94 95 VAL A C 1
ATOM 761 O O . VAL A 1 95 ? 5.364 -3.749 -5.705 1.00 94.94 95 VAL A O 1
ATOM 764 N N . GLY A 1 96 ? 7.123 -4.653 -4.663 1.00 93.62 96 GLY A N 1
ATOM 765 C CA . GLY A 1 96 ? 8.156 -3.888 -5.338 1.00 93.62 96 GLY A CA 1
ATOM 766 C C . GLY A 1 96 ? 8.854 -4.692 -6.423 1.00 93.62 96 GLY A C 1
ATOM 767 O O . GLY A 1 96 ? 9.283 -5.816 -6.177 1.00 93.62 96 GLY A O 1
ATOM 768 N N . LEU A 1 97 ? 9.028 -4.119 -7.611 1.00 91.06 97 LEU A N 1
ATOM 769 C CA . LEU A 1 97 ? 9.780 -4.721 -8.710 1.00 91.06 97 LEU A CA 1
ATOM 770 C C . LEU A 1 97 ? 11.121 -3.998 -8.894 1.00 91.06 97 LEU A C 1
ATOM 772 O O . LEU A 1 97 ? 11.181 -2.921 -9.488 1.00 91.06 97 LEU A O 1
ATOM 776 N N . LEU A 1 98 ? 12.210 -4.628 -8.448 1.00 86.62 98 LEU A N 1
ATOM 777 C CA . LEU A 1 98 ? 13.580 -4.190 -8.724 1.00 86.62 98 LEU A CA 1
ATOM 778 C C . LEU A 1 98 ? 14.070 -4.835 -10.030 1.00 86.62 98 LEU A C 1
ATOM 780 O O . LEU A 1 98 ? 14.627 -5.939 -10.051 1.00 86.62 98 LEU A O 1
ATOM 784 N N . LEU A 1 99 ? 13.846 -4.136 -11.141 1.00 78.44 99 LEU A N 1
ATOM 785 C CA . LEU A 1 99 ? 14.104 -4.598 -12.512 1.00 78.44 99 LEU A CA 1
ATOM 786 C C . LEU A 1 99 ? 15.479 -4.171 -13.067 1.00 78.44 99 LEU A C 1
ATOM 788 O O . LEU A 1 99 ? 15.808 -4.507 -14.205 1.00 78.44 99 LEU A O 1
ATOM 792 N N . GLY A 1 100 ? 16.277 -3.452 -12.274 1.00 70.94 100 GLY A N 1
ATOM 793 C CA . GLY A 1 100 ? 17.601 -2.932 -12.621 1.00 70.94 100 GLY A CA 1
ATOM 794 C C . GLY A 1 100 ? 18.009 -1.735 -11.751 1.00 70.94 100 GLY A C 1
ATOM 795 O O . GLY A 1 100 ? 17.172 -1.120 -11.094 1.00 70.94 100 GLY A O 1
ATOM 796 N N . GLU A 1 101 ? 19.299 -1.396 -11.746 1.00 65.06 101 GLU A N 1
ATOM 797 C CA . GLU A 1 101 ? 19.853 -0.297 -10.925 1.00 65.06 101 GLU A CA 1
ATOM 798 C C . GLU A 1 101 ? 19.771 1.080 -11.598 1.00 65.06 101 GLU A C 1
ATOM 800 O O . GLU A 1 101 ? 19.964 2.112 -10.959 1.00 65.06 101 GLU A O 1
ATOM 805 N N . LYS A 1 102 ? 19.493 1.104 -12.903 1.00 67.06 102 LYS A N 1
ATOM 806 C CA . LYS A 1 102 ? 19.456 2.320 -13.714 1.00 67.06 102 LYS A CA 1
ATOM 807 C C . LYS A 1 102 ? 18.052 2.937 -13.686 1.00 67.06 102 LYS A C 1
ATOM 809 O O . LYS A 1 102 ? 17.142 2.402 -14.312 1.00 67.06 102 LYS A O 1
ATOM 814 N N . ASN A 1 103 ? 17.893 4.080 -13.011 1.00 61.22 103 ASN A N 1
ATOM 815 C CA . ASN A 1 103 ? 16.608 4.796 -12.873 1.00 61.22 103 ASN A CA 1
ATOM 816 C C . ASN A 1 103 ? 15.956 5.127 -14.218 1.00 61.22 103 ASN A C 1
ATOM 818 O O . ASN A 1 103 ? 14.749 4.983 -14.359 1.00 61.22 103 ASN A O 1
ATOM 822 N N . HIS A 1 104 ? 16.753 5.513 -15.219 1.00 63.22 104 HIS A N 1
ATOM 823 C CA . HIS A 1 104 ? 16.252 5.900 -16.544 1.00 63.22 104 HIS A CA 1
ATOM 824 C C . HIS A 1 104 ? 15.531 4.767 -17.292 1.00 63.22 104 HIS A C 1
ATOM 826 O O . HIS A 1 104 ? 14.818 5.021 -18.262 1.00 63.22 104 HIS A O 1
ATOM 832 N N . LEU A 1 105 ? 15.702 3.514 -16.854 1.00 66.31 105 LEU A N 1
ATOM 833 C CA . LEU A 1 105 ? 14.979 2.381 -17.420 1.00 66.31 105 LEU A CA 1
ATOM 834 C C . LEU A 1 105 ? 13.520 2.340 -16.960 1.00 66.31 105 LEU A C 1
ATOM 836 O O . LEU A 1 105 ? 12.704 1.751 -17.652 1.00 66.31 105 LEU A O 1
ATOM 840 N N . TYR A 1 106 ? 13.155 2.960 -15.839 1.00 73.12 106 TYR A N 1
ATOM 841 C CA . TYR A 1 106 ? 11.776 2.958 -15.348 1.00 73.12 106 TYR A CA 1
ATOM 842 C C . TYR A 1 106 ? 10.976 4.080 -16.011 1.00 73.12 106 TYR A C 1
ATOM 844 O O . TYR A 1 106 ? 10.673 5.099 -15.405 1.00 73.12 106 TYR A O 1
ATOM 852 N N . ASN A 1 107 ? 10.654 3.885 -17.287 1.00 81.06 107 ASN A N 1
ATOM 853 C CA . ASN A 1 107 ? 9.781 4.764 -18.059 1.00 81.06 107 ASN A CA 1
ATOM 854 C C . ASN A 1 107 ? 8.632 3.967 -18.690 1.00 81.06 107 ASN A C 1
ATOM 856 O O . ASN A 1 107 ? 8.681 2.737 -18.779 1.00 81.06 107 ASN A O 1
ATOM 860 N N . LEU A 1 108 ? 7.600 4.670 -19.162 1.00 83.31 108 LEU A N 1
ATOM 861 C CA . LEU A 1 108 ? 6.412 4.055 -19.762 1.00 83.31 108 LEU A CA 1
ATOM 862 C C . LEU A 1 108 ? 6.755 3.068 -20.885 1.00 83.31 108 LEU A C 1
ATOM 864 O O . LEU A 1 108 ? 6.203 1.971 -20.918 1.00 83.31 108 LEU A O 1
ATOM 868 N N . SER A 1 109 ? 7.685 3.426 -21.776 1.00 84.38 109 SER A N 1
ATOM 869 C CA . SER A 1 109 ? 8.084 2.580 -22.908 1.00 84.38 109 SER A CA 1
ATOM 870 C C . SER A 1 109 ? 8.672 1.249 -22.438 1.00 84.38 109 SER A C 1
ATOM 872 O O . SER A 1 109 ? 8.228 0.180 -22.857 1.00 84.38 109 SER A O 1
ATOM 874 N N . TYR A 1 110 ? 9.599 1.296 -21.482 1.00 84.56 110 TYR A N 1
ATOM 875 C CA . TYR A 1 110 ? 10.189 0.099 -20.891 1.00 84.56 110 TYR A CA 1
ATOM 876 C C . TYR A 1 110 ? 9.163 -0.744 -20.132 1.00 84.56 110 TYR A C 1
ATOM 878 O O . TYR A 1 110 ? 9.214 -1.974 -20.193 1.00 84.56 110 TYR A O 1
ATOM 886 N N . MET A 1 111 ? 8.222 -0.103 -19.432 1.00 88.62 111 MET A N 1
ATOM 887 C CA . MET A 1 111 ? 7.228 -0.797 -18.616 1.00 88.62 111 MET A CA 1
ATOM 888 C C . MET A 1 111 ? 6.130 -1.489 -19.435 1.00 88.62 111 MET A C 1
ATOM 890 O O . MET A 1 111 ? 5.560 -2.475 -18.961 1.00 88.62 111 MET A O 1
ATOM 894 N N . LYS A 1 112 ? 5.895 -1.089 -20.696 1.00 84.81 112 LYS A N 1
ATOM 895 C CA . LYS A 1 112 ? 4.939 -1.762 -21.604 1.00 84.81 112 LYS A CA 1
ATOM 896 C C . LYS A 1 112 ? 5.162 -3.276 -21.688 1.00 84.81 112 LYS A C 1
ATOM 898 O O . LYS A 1 112 ? 4.193 -4.030 -21.680 1.00 84.81 112 LYS A O 1
ATOM 903 N N . LYS A 1 113 ? 6.414 -3.750 -21.665 1.00 84.38 113 LYS A N 1
ATOM 904 C CA . LYS A 1 113 ? 6.733 -5.195 -21.722 1.00 84.38 113 LYS A CA 1
ATOM 905 C C . LYS A 1 113 ? 6.310 -5.990 -20.477 1.00 84.38 113 LYS A C 1
ATOM 907 O O . LYS A 1 113 ? 6.318 -7.220 -20.498 1.00 84.38 113 LYS A O 1
ATOM 912 N N . PHE A 1 114 ? 5.981 -5.306 -19.381 1.00 84.19 114 PHE A N 1
ATOM 913 C CA . PHE A 1 114 ? 5.508 -5.915 -18.138 1.00 84.19 114 PHE A CA 1
ATOM 914 C C . PHE A 1 114 ? 3.988 -5.830 -17.966 1.00 84.19 114 PHE A C 1
ATOM 916 O O . PHE A 1 114 ? 3.474 -6.461 -17.049 1.00 84.19 114 PHE A O 1
ATOM 923 N N . LYS A 1 115 ? 3.269 -5.128 -18.855 1.00 79.69 115 LYS A N 1
ATOM 924 C CA . LYS A 1 115 ? 1.804 -4.967 -18.813 1.00 79.69 115 LYS A CA 1
ATOM 925 C C . LYS A 1 115 ? 1.073 -6.308 -18.654 1.00 79.69 115 LYS A C 1
ATOM 927 O O . LYS A 1 115 ? 0.316 -6.501 -17.713 1.00 79.69 115 LYS A O 1
ATOM 932 N N . ASN A 1 116 ? 1.404 -7.288 -19.492 1.00 80.88 116 ASN A N 1
ATOM 933 C CA . ASN A 1 116 ? 0.731 -8.594 -19.482 1.00 80.88 116 ASN A CA 1
ATOM 934 C C . ASN A 1 116 ? 1.152 -9.509 -18.317 1.00 80.88 116 ASN A C 1
ATOM 936 O O . ASN A 1 116 ? 0.580 -10.581 -18.141 1.00 80.88 116 ASN A O 1
ATOM 940 N N . ARG A 1 117 ? 2.148 -9.122 -17.507 1.00 82.88 117 ARG A N 1
ATOM 941 C CA . ARG A 1 117 ? 2.626 -9.952 -16.385 1.00 82.88 117 ARG A CA 1
ATOM 942 C C . ARG A 1 117 ? 1.758 -9.845 -15.136 1.00 82.88 117 ARG A C 1
ATOM 944 O O . ARG A 1 117 ? 1.956 -10.611 -14.201 1.00 82.88 117 ARG A O 1
ATOM 951 N N . LEU A 1 118 ? 0.799 -8.923 -15.136 1.00 87.94 118 LEU A N 1
ATOM 952 C CA . LEU A 1 118 ? -0.140 -8.688 -14.043 1.00 87.94 118 LEU A CA 1
ATOM 953 C C . LEU A 1 118 ? -1.557 -9.175 -14.387 1.00 87.94 118 LEU A C 1
ATOM 955 O O . LEU A 1 118 ? -2.530 -8.716 -13.802 1.00 87.94 118 LEU A O 1
ATOM 959 N N . GLY A 1 119 ? -1.692 -10.156 -15.291 1.00 84.56 119 GLY A N 1
ATOM 960 C CA . GLY A 1 119 ? -2.992 -10.741 -15.658 1.00 84.56 119 GLY A CA 1
ATOM 961 C C . GLY A 1 119 ? -3.765 -11.351 -14.478 1.00 84.56 119 GLY A C 1
ATOM 962 O O . GLY A 1 119 ? -4.989 -11.410 -14.503 1.00 84.56 119 GLY A O 1
ATOM 963 N N . ALA A 1 120 ? -3.063 -11.737 -13.408 1.00 87.00 120 ALA A N 1
ATOM 964 C CA . ALA A 1 120 ? -3.656 -12.228 -12.166 1.00 87.00 120 ALA A CA 1
ATOM 965 C C . ALA A 1 120 ? -3.890 -11.130 -11.107 1.00 87.00 120 ALA A C 1
ATOM 967 O O . ALA A 1 120 ? -4.243 -11.471 -9.982 1.00 87.00 120 ALA A O 1
ATOM 968 N N . TYR A 1 121 ? -3.704 -9.841 -11.426 1.00 91.25 121 TYR A N 1
ATOM 969 C CA . TYR A 1 121 ? -3.788 -8.738 -10.456 1.00 91.25 121 TYR A CA 1
ATOM 970 C C . TYR A 1 121 ? -5.082 -8.761 -9.644 1.00 91.25 121 TYR A C 1
ATOM 972 O O . TYR A 1 121 ? -5.045 -8.698 -8.421 1.00 91.25 121 TYR A O 1
ATOM 980 N N . LYS A 1 122 ? -6.225 -8.972 -10.303 1.00 91.12 122 LYS A N 1
ATOM 981 C CA . LYS A 1 122 ? -7.542 -9.010 -9.648 1.00 91.12 122 LYS A CA 1
ATOM 982 C C . LYS A 1 122 ? -7.693 -10.121 -8.598 1.00 91.12 122 LYS A C 1
ATOM 984 O O . LYS A 1 122 ? -8.614 -10.068 -7.797 1.00 91.12 122 LYS A O 1
ATOM 989 N N . ARG A 1 123 ? -6.808 -11.129 -8.583 1.00 88.12 123 ARG A N 1
ATOM 990 C CA . ARG A 1 123 ? -6.799 -12.178 -7.547 1.00 88.12 123 ARG A CA 1
ATOM 991 C C . ARG A 1 123 ? -6.180 -11.709 -6.233 1.00 88.12 123 ARG A C 1
ATOM 993 O O . ARG A 1 123 ? -6.416 -12.351 -5.217 1.00 88.12 123 ARG A O 1
ATOM 1000 N N . PHE A 1 124 ? -5.358 -10.659 -6.259 1.00 89.12 124 PHE A N 1
ATOM 1001 C CA . PHE A 1 124 ? -4.611 -10.209 -5.085 1.00 89.12 124 PHE A CA 1
ATOM 1002 C C . PHE A 1 124 ? -4.770 -8.714 -4.764 1.00 89.12 124 PHE A C 1
ATOM 1004 O O . PHE A 1 124 ? -4.688 -8.355 -3.599 1.00 89.12 124 PHE A O 1
ATOM 1011 N N . GLY A 1 125 ? -5.030 -7.847 -5.747 1.00 93.56 125 GLY A N 1
ATOM 1012 C CA . GLY A 1 125 ? -5.182 -6.402 -5.543 1.00 93.56 125 GLY A CA 1
ATOM 1013 C C . GLY A 1 125 ? -3.895 -5.704 -5.085 1.00 93.56 125 GLY A C 1
ATOM 1014 O O . GLY A 1 125 ? -2.790 -6.077 -5.463 1.00 93.56 125 GLY A O 1
ATOM 1015 N N . GLY A 1 126 ? -4.022 -4.665 -4.271 1.00 95.06 126 GLY A N 1
ATOM 1016 C CA . GLY A 1 126 ? -2.907 -3.986 -3.623 1.00 95.06 126 GLY A CA 1
ATOM 1017 C C . GLY A 1 126 ? -1.977 -3.222 -4.566 1.00 95.06 126 GLY A C 1
ATOM 1018 O O . GLY A 1 126 ? -2.326 -2.872 -5.691 1.00 95.06 126 GLY A O 1
ATOM 1019 N N . VAL A 1 127 ? -0.760 -2.935 -4.109 1.00 96.94 127 VAL A N 1
ATOM 1020 C CA . VAL A 1 127 ? 0.202 -2.142 -4.886 1.00 96.94 127 VAL A CA 1
ATOM 1021 C C . VAL A 1 127 ? 1.217 -3.023 -5.589 1.00 96.94 127 VAL A C 1
ATOM 1023 O O . VAL A 1 127 ? 1.831 -3.901 -4.984 1.00 96.94 127 VAL A O 1
ATOM 1026 N N . VAL A 1 128 ? 1.474 -2.694 -6.855 1.00 96.38 128 VAL A N 1
ATOM 1027 C CA . VAL A 1 128 ? 2.668 -3.126 -7.581 1.00 96.38 128 VAL A CA 1
ATOM 1028 C C . VAL A 1 128 ? 3.394 -1.887 -8.091 1.00 96.38 128 VAL A C 1
ATOM 1030 O O . VAL A 1 128 ? 2.845 -1.135 -8.893 1.00 96.38 128 VAL A O 1
ATOM 1033 N N . ILE A 1 129 ? 4.634 -1.683 -7.652 1.00 95.50 129 ILE A N 1
ATOM 1034 C CA . ILE A 1 129 ? 5.467 -0.550 -8.068 1.00 95.50 129 ILE A CA 1
ATOM 1035 C C . ILE A 1 129 ? 6.839 -1.028 -8.538 1.00 95.50 129 ILE A C 1
ATOM 1037 O O . ILE A 1 129 ? 7.519 -1.795 -7.860 1.00 95.50 129 ILE A O 1
ATOM 1041 N N . ALA A 1 130 ? 7.267 -0.575 -9.712 1.00 93.50 130 ALA A N 1
ATOM 1042 C CA . ALA A 1 130 ? 8.612 -0.782 -10.227 1.00 93.50 130 ALA A CA 1
ATOM 1043 C C . ALA A 1 130 ? 9.468 0.455 -9.950 1.00 93.50 130 ALA A C 1
ATOM 1045 O O . ALA A 1 130 ? 9.148 1.551 -10.405 1.00 93.50 130 ALA A O 1
ATOM 1046 N N . PHE A 1 131 ? 10.558 0.277 -9.212 1.00 90.75 131 PHE A N 1
ATOM 1047 C CA . PHE A 1 131 ? 11.410 1.373 -8.754 1.00 90.75 131 PHE A CA 1
ATOM 1048 C C . PHE A 1 131 ? 12.872 0.932 -8.693 1.00 90.75 131 PHE A C 1
ATOM 1050 O O . PHE A 1 131 ? 13.193 -0.248 -8.855 1.00 90.75 131 PHE A O 1
ATOM 1057 N N . SER A 1 132 ? 13.777 1.876 -8.450 1.00 87.44 132 SER A N 1
ATOM 1058 C CA . SER A 1 132 ? 15.179 1.584 -8.169 1.00 87.44 132 SER A CA 1
ATOM 1059 C C . SER A 1 132 ? 15.526 1.967 -6.732 1.00 87.44 132 SER A C 1
ATOM 1061 O O . SER A 1 132 ? 14.880 2.802 -6.113 1.00 87.44 132 SER A O 1
ATOM 1063 N N . THR A 1 133 ? 16.629 1.444 -6.207 1.00 84.62 133 THR A N 1
ATOM 1064 C CA . THR A 1 133 ? 17.120 1.850 -4.879 1.00 84.62 133 THR A CA 1
ATOM 1065 C C . THR A 1 133 ? 17.498 3.322 -4.775 1.00 84.62 133 THR A C 1
ATOM 1067 O O . THR A 1 133 ? 17.531 3.864 -3.675 1.00 84.62 133 THR A O 1
ATOM 1070 N N . ARG A 1 134 ? 17.801 3.964 -5.907 1.00 86.19 134 ARG A N 1
ATOM 1071 C CA . ARG A 1 134 ? 18.137 5.389 -5.970 1.00 86.19 134 ARG A CA 1
ATOM 1072 C C . ARG A 1 134 ? 16.894 6.277 -6.002 1.00 86.19 134 ARG A C 1
ATOM 1074 O O . ARG A 1 134 ? 17.037 7.480 -5.859 1.00 86.19 134 ARG A O 1
ATOM 1081 N N . SER A 1 135 ? 15.711 5.714 -6.252 1.00 89.19 135 SER A N 1
ATOM 1082 C CA . SER A 1 135 ? 14.430 6.424 -6.199 1.00 89.19 135 SER A CA 1
ATOM 1083 C C . SER A 1 135 ? 13.672 6.141 -4.900 1.00 89.19 135 SER A C 1
ATOM 1085 O O . SER A 1 135 ? 12.453 6.274 -4.853 1.00 89.19 135 SER A O 1
ATOM 1087 N N . ILE A 1 136 ? 14.384 5.727 -3.849 1.00 91.00 136 ILE A N 1
ATOM 1088 C CA . ILE A 1 136 ? 13.836 5.582 -2.503 1.00 91.00 136 ILE A CA 1
ATOM 1089 C C . ILE A 1 136 ? 14.300 6.765 -1.667 1.00 91.00 136 ILE A C 1
ATOM 1091 O O . ILE A 1 136 ? 15.501 7.023 -1.567 1.00 91.00 136 ILE A O 1
ATOM 1095 N N . ASP A 1 137 ? 13.350 7.423 -1.017 1.00 92.94 137 ASP A N 1
ATOM 1096 C CA . ASP A 1 137 ? 13.646 8.243 0.144 1.00 92.94 137 ASP A CA 1
ATOM 1097 C C . ASP A 1 137 ? 13.672 7.339 1.379 1.00 92.94 137 ASP A C 1
ATOM 1099 O O . ASP A 1 137 ? 12.646 6.825 1.836 1.00 92.94 137 ASP A O 1
ATOM 1103 N N . TRP A 1 138 ? 14.879 7.097 1.883 1.00 88.56 138 TRP A N 1
ATOM 1104 C CA . TRP A 1 138 ? 15.118 6.204 3.013 1.00 88.56 138 TRP A CA 1
ATOM 1105 C C . TRP A 1 138 ? 14.740 6.822 4.359 1.00 88.56 138 TRP A C 1
ATOM 1107 O O . TRP A 1 138 ? 14.513 6.075 5.308 1.00 88.56 138 TRP A O 1
ATOM 1117 N N . VAL A 1 139 ? 14.641 8.153 4.439 1.00 89.69 139 VAL A N 1
ATOM 1118 C CA . VAL A 1 139 ? 14.267 8.862 5.667 1.00 89.69 139 VAL A CA 1
ATOM 1119 C C . VAL A 1 139 ? 12.772 8.694 5.904 1.00 89.69 139 VAL A C 1
ATOM 1121 O O . VAL A 1 139 ? 12.364 8.194 6.950 1.00 89.69 139 VAL A O 1
ATOM 1124 N N . ILE A 1 140 ? 11.950 9.023 4.904 1.00 91.56 140 ILE A N 1
ATOM 1125 C CA . ILE A 1 140 ? 10.483 8.914 5.014 1.00 91.56 140 ILE A CA 1
ATOM 1126 C C . ILE A 1 140 ? 9.931 7.563 4.534 1.00 91.56 140 ILE A C 1
ATOM 1128 O O . ILE A 1 140 ? 8.720 7.339 4.556 1.00 91.56 140 ILE A O 1
ATOM 1132 N N . LYS A 1 141 ? 10.811 6.641 4.120 1.00 93.88 141 LYS A N 1
ATOM 1133 C CA . LYS A 1 141 ? 10.486 5.278 3.663 1.00 93.88 141 LYS A CA 1
ATOM 1134 C C . LYS A 1 141 ? 9.477 5.260 2.509 1.00 93.88 141 LYS A C 1
ATOM 1136 O O . LYS A 1 141 ? 8.502 4.498 2.533 1.00 93.88 141 LYS A O 1
ATOM 1141 N N . VAL A 1 142 ? 9.724 6.081 1.489 1.00 95.81 142 VAL A N 1
ATOM 1142 C CA . VAL A 1 142 ? 8.886 6.206 0.283 1.00 95.81 142 VAL A CA 1
ATOM 1143 C C . VAL A 1 142 ? 9.657 5.740 -0.945 1.00 95.81 142 VAL A C 1
ATOM 1145 O O . VAL A 1 142 ? 10.797 6.141 -1.166 1.00 95.81 142 VAL A O 1
ATOM 1148 N N . ALA A 1 143 ? 9.026 4.894 -1.755 1.00 94.62 143 ALA A N 1
ATOM 1149 C CA . ALA A 1 143 ? 9.524 4.484 -3.058 1.00 94.62 143 ALA A CA 1
ATOM 1150 C C . ALA A 1 143 ? 8.810 5.279 -4.156 1.00 94.62 143 ALA A C 1
ATOM 1152 O O . ALA A 1 143 ? 7.581 5.276 -4.233 1.00 94.62 143 ALA A O 1
ATOM 1153 N N . TYR A 1 144 ? 9.592 5.912 -5.026 1.00 94.62 144 TYR A N 1
ATOM 1154 C CA . TYR A 1 144 ? 9.118 6.600 -6.222 1.00 94.62 144 TYR A CA 1
ATOM 1155 C C . TYR A 1 144 ? 9.381 5.730 -7.450 1.00 94.62 144 TYR A C 1
ATOM 1157 O O . TYR A 1 144 ? 10.474 5.166 -7.597 1.00 94.62 144 TYR A O 1
ATOM 1165 N N . GLY A 1 145 ? 8.406 5.608 -8.347 1.00 93.62 145 GLY A N 1
ATOM 1166 C CA . GLY A 1 145 ? 8.562 4.762 -9.523 1.00 93.62 145 GLY A CA 1
ATOM 1167 C C . GLY A 1 145 ? 7.303 4.614 -10.363 1.00 93.62 145 GLY A C 1
ATOM 1168 O O . GLY A 1 145 ? 6.410 5.451 -10.357 1.00 93.62 145 GLY A O 1
ATOM 1169 N N . MET A 1 146 ? 7.255 3.526 -11.125 1.00 94.62 146 MET A N 1
ATOM 1170 C CA . MET A 1 146 ? 6.136 3.196 -11.998 1.00 94.62 146 MET A CA 1
ATOM 1171 C C . MET A 1 146 ? 5.177 2.272 -11.248 1.00 94.62 146 MET A C 1
ATOM 1173 O O . MET A 1 146 ? 5.471 1.087 -11.081 1.00 94.62 146 MET A O 1
ATOM 1177 N N . MET A 1 147 ? 4.049 2.800 -10.790 1.00 95.75 147 MET A N 1
ATOM 1178 C CA . MET A 1 147 ? 2.960 2.040 -10.184 1.00 95.75 147 MET A CA 1
ATOM 1179 C C . MET A 1 147 ? 2.045 1.473 -11.273 1.00 95.75 147 MET A C 1
ATOM 1181 O O . MET A 1 147 ? 1.803 2.119 -12.294 1.00 95.75 147 MET A O 1
ATOM 1185 N N . TYR A 1 148 ? 1.570 0.246 -11.093 1.00 95.62 148 TYR A N 1
ATOM 1186 C CA . TYR A 1 148 ? 0.608 -0.356 -12.009 1.00 95.62 148 TYR A CA 1
ATOM 1187 C C . TYR A 1 148 ? -0.808 0.149 -11.720 1.00 95.62 148 TYR A C 1
ATOM 1189 O O . TYR A 1 148 ? -1.276 0.056 -10.589 1.00 95.62 148 TYR A O 1
ATOM 1197 N N . ASP A 1 149 ? -1.484 0.632 -12.758 1.00 94.31 149 ASP A N 1
ATOM 1198 C CA . ASP A 1 149 ? -2.899 0.988 -12.747 1.00 94.31 149 ASP A CA 1
ATOM 1199 C C . ASP A 1 149 ? -3.717 -0.188 -13.321 1.00 94.31 149 ASP A C 1
ATOM 1201 O O . ASP A 1 149 ? -3.618 -0.488 -14.522 1.00 94.31 149 ASP A O 1
ATOM 1205 N N . PRO A 1 150 ? -4.527 -0.871 -12.491 1.00 92.38 150 PRO A N 1
ATOM 1206 C CA . PRO A 1 150 ? -5.324 -2.010 -12.926 1.00 92.38 150 PRO A CA 1
ATOM 1207 C C . PRO A 1 150 ? -6.567 -1.628 -13.738 1.00 92.38 150 PRO A C 1
ATOM 1209 O O . PRO A 1 150 ? -7.087 -2.487 -14.453 1.00 92.38 150 PRO A O 1
ATOM 1212 N N . ILE A 1 151 ? -7.042 -0.381 -13.645 1.00 90.31 151 ILE A N 1
ATOM 1213 C CA . ILE A 1 151 ? -8.190 0.129 -14.405 1.00 90.31 151 ILE A CA 1
ATOM 1214 C C . ILE A 1 151 ? -7.742 0.412 -15.837 1.00 90.31 151 ILE A C 1
ATOM 1216 O O . ILE A 1 151 ? -8.312 -0.120 -16.789 1.00 90.31 151 ILE A O 1
ATOM 1220 N N . GLY A 1 152 ? -6.671 1.195 -15.986 1.00 90.31 152 GLY A N 1
ATOM 1221 C CA . GLY A 1 152 ? -6.082 1.525 -17.283 1.00 90.31 152 GLY A CA 1
ATOM 1222 C C . GLY A 1 152 ? -5.276 0.383 -17.912 1.00 90.31 152 GLY A C 1
ATOM 1223 O O . GLY A 1 152 ? -4.906 0.460 -19.088 1.00 90.31 152 GLY A O 1
ATOM 1224 N N . ASN A 1 153 ? -4.979 -0.676 -17.145 1.00 90.12 153 ASN A N 1
ATOM 1225 C CA . ASN A 1 153 ? -4.036 -1.735 -17.518 1.00 90.12 153 ASN A CA 1
ATOM 1226 C C . ASN A 1 153 ? -2.740 -1.116 -18.074 1.00 90.12 153 ASN A C 1
ATOM 1228 O O . ASN A 1 153 ? -2.297 -1.376 -19.203 1.00 90.12 153 ASN A O 1
ATOM 1232 N N . CYS A 1 154 ? -2.188 -0.179 -17.312 1.00 92.19 154 CYS A N 1
ATOM 1233 C CA . CYS A 1 154 ? -1.048 0.628 -17.705 1.00 92.19 154 CYS A CA 1
ATOM 1234 C C . CYS A 1 154 ? -0.148 0.890 -16.496 1.00 92.19 154 CYS A C 1
ATOM 1236 O O . CYS A 1 154 ? -0.416 0.456 -15.381 1.00 92.19 154 CYS A O 1
ATOM 1238 N N . TRP A 1 155 ? 0.980 1.540 -16.743 1.00 94.12 155 TRP A N 1
ATOM 1239 C CA . TRP A 1 155 ? 1.870 1.982 -15.679 1.00 94.12 155 TRP A CA 1
ATOM 1240 C C . TRP A 1 155 ? 1.758 3.494 -15.586 1.00 94.12 155 TRP A C 1
ATOM 1242 O O . TRP A 1 155 ? 1.712 4.156 -16.620 1.00 94.12 155 TRP A O 1
ATOM 1252 N N . ARG A 1 156 ? 1.757 4.034 -14.374 1.00 94.25 156 ARG A N 1
ATOM 1253 C CA . ARG A 1 156 ? 1.763 5.471 -14.100 1.00 94.25 156 ARG A CA 1
ATOM 1254 C C . ARG A 1 156 ? 2.892 5.803 -13.137 1.00 94.25 156 ARG A C 1
ATOM 1256 O O . ARG A 1 156 ? 3.262 4.971 -12.313 1.00 94.25 156 ARG A O 1
ATOM 1263 N N . TYR A 1 157 ? 3.491 6.978 -13.285 1.00 94.00 157 TYR A N 1
ATOM 1264 C CA . TYR A 1 157 ? 4.479 7.431 -12.312 1.00 94.00 157 TYR A CA 1
ATOM 1265 C C . TYR A 1 157 ? 3.753 7.832 -11.028 1.00 94.00 157 TYR A C 1
ATOM 1267 O O . TYR A 1 157 ? 2.801 8.607 -11.093 1.00 94.00 157 TYR A O 1
ATOM 1275 N N . ASP A 1 158 ? 4.172 7.280 -9.895 1.00 95.56 158 ASP A N 1
ATOM 1276 C CA . ASP A 1 158 ? 3.614 7.590 -8.580 1.00 95.56 158 ASP A CA 1
ATOM 1277 C C . ASP A 1 158 ? 4.598 7.186 -7.465 1.00 95.56 158 ASP A C 1
ATOM 1279 O O . ASP A 1 158 ? 5.727 6.742 -7.713 1.00 95.56 158 ASP A O 1
ATOM 1283 N N . SER A 1 159 ? 4.167 7.333 -6.219 1.00 95.62 159 SER A N 1
ATOM 1284 C CA . SER A 1 159 ? 4.893 6.955 -5.022 1.00 95.62 159 SER A CA 1
ATOM 1285 C C . SER A 1 159 ? 4.000 6.209 -4.037 1.00 95.62 159 SER A C 1
ATOM 1287 O O . SER A 1 159 ? 2.785 6.366 -4.002 1.00 95.62 159 SER A O 1
ATOM 1289 N N . THR A 1 160 ? 4.622 5.372 -3.221 1.00 97.38 160 THR A N 1
ATOM 1290 C CA . THR A 1 160 ? 3.987 4.692 -2.088 1.00 97.38 160 THR A CA 1
ATOM 1291 C C . THR A 1 160 ? 5.060 4.442 -1.037 1.00 97.38 160 THR A C 1
ATOM 1293 O O . THR A 1 160 ? 6.255 4.605 -1.304 1.00 97.38 160 THR A O 1
ATOM 1296 N N . THR A 1 161 ? 4.686 4.009 0.162 1.00 96.06 161 THR A N 1
ATOM 1297 C CA . THR A 1 161 ? 5.684 3.463 1.087 1.00 96.06 161 THR A CA 1
ATOM 1298 C C . THR A 1 161 ? 6.495 2.322 0.448 1.00 96.06 161 THR A C 1
ATOM 1300 O O . THR A 1 161 ? 6.014 1.652 -0.473 1.00 96.06 161 THR A O 1
ATOM 1303 N N . ILE A 1 162 ? 7.725 2.089 0.926 1.00 95.75 162 ILE A N 1
ATOM 1304 C CA . ILE A 1 162 ? 8.548 0.956 0.479 1.00 95.75 162 ILE A CA 1
ATOM 1305 C C . ILE A 1 162 ? 7.725 -0.342 0.627 1.00 95.75 162 ILE A C 1
ATOM 1307 O O . ILE A 1 162 ? 7.233 -0.628 1.724 1.00 95.75 162 ILE A O 1
ATOM 1311 N N . PRO A 1 163 ? 7.562 -1.131 -0.452 1.00 95.81 163 PRO A N 1
ATOM 1312 C CA . PRO A 1 163 ? 6.746 -2.339 -0.407 1.00 95.81 163 PRO A CA 1
ATOM 1313 C C . PRO A 1 163 ? 7.293 -3.401 0.550 1.00 95.81 163 PRO A C 1
ATOM 1315 O O . PRO A 1 163 ? 8.507 -3.580 0.661 1.00 95.81 163 PRO A O 1
ATOM 1318 N N . ALA A 1 164 ? 6.393 -4.149 1.191 1.00 92.44 164 ALA A N 1
ATOM 1319 C CA . ALA A 1 164 ? 6.748 -5.223 2.120 1.00 92.44 164 ALA A CA 1
ATOM 1320 C C . ALA A 1 164 ? 7.426 -6.406 1.412 1.00 92.44 164 ALA A C 1
ATOM 1322 O O . ALA A 1 164 ? 8.306 -7.048 1.981 1.00 92.44 164 ALA A O 1
ATOM 1323 N N . ALA A 1 165 ? 7.036 -6.689 0.166 1.00 90.62 165 ALA A N 1
ATOM 1324 C CA . ALA A 1 165 ? 7.630 -7.741 -0.648 1.00 90.62 165 ALA A CA 1
ATOM 1325 C C . ALA A 1 165 ? 8.392 -7.137 -1.829 1.00 90.62 165 ALA A C 1
ATOM 1327 O O . ALA A 1 165 ? 7.826 -6.383 -2.616 1.00 90.62 165 ALA A O 1
ATOM 1328 N N . ILE A 1 166 ? 9.662 -7.508 -2.001 1.00 88.12 166 ILE A N 1
ATOM 1329 C CA . ILE A 1 166 ? 10.487 -7.054 -3.124 1.00 88.12 166 ILE A CA 1
ATOM 1330 C C . ILE A 1 166 ? 10.855 -8.233 -4.020 1.00 88.12 166 ILE A C 1
ATOM 1332 O O . ILE A 1 166 ? 11.573 -9.147 -3.619 1.00 88.12 166 ILE A O 1
ATOM 1336 N N . TYR A 1 167 ? 10.418 -8.178 -5.274 1.00 85.38 167 TYR A N 1
ATOM 1337 C CA . TYR A 1 167 ? 10.863 -9.072 -6.329 1.00 85.38 167 TYR A CA 1
ATOM 1338 C C . TYR A 1 167 ? 12.079 -8.483 -7.049 1.00 85.38 167 TYR A C 1
ATOM 1340 O O . TYR A 1 167 ? 12.040 -7.367 -7.576 1.00 85.38 167 TYR A O 1
ATOM 1348 N N . ARG A 1 168 ? 13.162 -9.262 -7.128 1.00 78.31 168 ARG A N 1
ATOM 1349 C CA . ARG A 1 168 ? 14.400 -8.888 -7.820 1.00 78.31 168 ARG A CA 1
ATOM 1350 C C . ARG A 1 168 ? 14.777 -9.965 -8.828 1.00 78.31 168 ARG A C 1
ATOM 1352 O O . ARG A 1 168 ? 14.965 -11.120 -8.466 1.00 78.31 168 ARG A O 1
ATOM 1359 N N . ARG A 1 169 ? 14.932 -9.577 -10.097 1.00 67.62 169 ARG A N 1
ATOM 1360 C CA . ARG A 1 169 ? 15.258 -10.528 -11.178 1.00 67.62 169 ARG A CA 1
ATOM 1361 C C . ARG A 1 169 ? 16.746 -10.898 -11.237 1.00 67.62 169 ARG A C 1
ATOM 1363 O O . ARG A 1 169 ? 17.071 -12.014 -11.619 1.00 67.62 169 ARG A O 1
ATOM 1370 N N . ASN A 1 170 ? 17.641 -9.985 -10.847 1.00 61.47 170 ASN A N 1
ATOM 1371 C CA . ASN A 1 170 ? 19.093 -10.177 -10.937 1.00 61.47 170 ASN A CA 1
ATOM 1372 C C . ASN A 1 170 ? 19.735 -10.153 -9.537 1.00 61.47 170 ASN A C 1
ATOM 1374 O O . ASN A 1 170 ? 19.878 -9.087 -8.938 1.00 61.47 170 ASN A O 1
ATOM 1378 N N . PHE A 1 171 ? 20.160 -11.315 -9.036 1.00 51.53 171 PHE A N 1
ATOM 1379 C CA . PHE A 1 171 ? 20.768 -11.517 -7.707 1.00 51.53 171 PHE A CA 1
ATOM 1380 C C . PHE A 1 171 ? 22.266 -11.151 -7.610 1.00 51.53 171 PHE A C 1
ATOM 1382 O O . PHE A 1 171 ? 22.964 -11.615 -6.719 1.00 51.53 171 PHE A O 1
ATOM 1389 N N . ARG A 1 172 ? 22.802 -10.318 -8.510 1.00 49.38 172 ARG A N 1
ATOM 1390 C CA . ARG A 1 172 ? 24.264 -10.150 -8.641 1.00 49.38 172 ARG A CA 1
ATOM 1391 C C . ARG A 1 172 ? 24.930 -9.122 -7.710 1.00 49.38 172 ARG A C 1
ATOM 1393 O O . ARG A 1 172 ? 26.135 -8.956 -7.809 1.00 49.38 172 ARG A O 1
ATOM 1400 N N . HIS A 1 173 ? 24.212 -8.468 -6.788 1.00 50.22 173 HIS A N 1
ATOM 1401 C CA . HIS A 1 173 ? 24.844 -7.523 -5.847 1.00 50.22 173 HIS A CA 1
ATOM 1402 C C . HIS A 1 173 ? 24.338 -7.682 -4.406 1.00 50.22 173 HIS A C 1
ATOM 1404 O O . HIS A 1 173 ? 23.153 -7.446 -4.139 1.00 50.22 173 HIS A O 1
ATOM 1410 N N . ALA A 1 174 ? 25.263 -8.031 -3.501 1.00 52.91 174 ALA A N 1
ATOM 1411 C CA . ALA A 1 174 ? 25.066 -8.282 -2.066 1.00 52.91 174 ALA A CA 1
ATOM 1412 C C . ALA A 1 174 ? 24.626 -7.042 -1.259 1.00 52.91 174 ALA A C 1
ATOM 1414 O O . ALA A 1 174 ? 23.845 -7.157 -0.321 1.00 52.91 174 ALA A O 1
ATOM 1415 N N . LYS A 1 175 ? 25.007 -5.840 -1.709 1.00 54.78 175 LYS A N 1
ATOM 1416 C CA . LYS A 1 175 ? 24.822 -4.570 -0.981 1.00 54.78 175 LYS A CA 1
ATOM 1417 C C . LYS A 1 175 ? 23.367 -4.237 -0.607 1.00 54.78 175 LYS A C 1
ATOM 1419 O O . LYS A 1 175 ? 23.108 -3.605 0.408 1.00 54.78 175 LYS A O 1
ATOM 1424 N N . LEU A 1 176 ? 22.404 -4.671 -1.421 1.00 51.34 176 LEU A N 1
ATOM 1425 C CA . LEU A 1 176 ? 20.966 -4.477 -1.175 1.00 51.34 176 LEU A CA 1
ATOM 1426 C C . LEU A 1 176 ? 20.428 -5.381 -0.061 1.00 51.34 176 LEU A C 1
ATOM 1428 O O . LEU A 1 176 ? 19.519 -4.985 0.662 1.00 51.34 176 LEU A O 1
ATOM 1432 N N . LEU A 1 177 ? 20.985 -6.589 0.055 1.00 55.28 177 LEU A N 1
ATOM 1433 C CA . LEU A 1 177 ? 20.628 -7.549 1.092 1.00 55.28 177 LEU A CA 1
ATOM 1434 C C . LEU A 1 177 ? 21.143 -7.071 2.452 1.00 55.28 177 LEU A C 1
ATOM 1436 O O . LEU A 1 177 ? 20.443 -7.226 3.443 1.00 55.28 177 LEU A O 1
ATOM 1440 N N . ASP A 1 178 ? 22.319 -6.444 2.479 1.00 56.72 178 ASP A N 1
ATOM 1441 C CA . ASP A 1 178 ? 22.904 -5.884 3.699 1.00 56.72 178 ASP A CA 1
ATOM 1442 C C . ASP A 1 178 ? 22.110 -4.677 4.200 1.00 56.72 178 ASP A C 1
ATOM 1444 O O . ASP A 1 178 ? 21.788 -4.627 5.381 1.00 56.72 178 ASP A O 1
ATOM 1448 N N . ILE A 1 179 ? 21.692 -3.771 3.304 1.00 55.31 179 ILE A N 1
ATOM 1449 C CA . ILE A 1 179 ? 20.795 -2.651 3.648 1.00 55.31 179 ILE A CA 1
ATOM 1450 C C . ILE A 1 179 ? 19.448 -3.176 4.161 1.00 55.31 179 ILE A C 1
ATOM 1452 O O . ILE A 1 179 ? 18.928 -2.678 5.156 1.00 55.31 179 ILE A O 1
ATOM 1456 N N . TRP A 1 180 ? 18.877 -4.202 3.523 1.00 56.47 180 TRP A N 1
ATOM 1457 C CA . TRP A 1 180 ? 17.610 -4.780 3.975 1.00 56.47 180 TRP A CA 1
ATOM 1458 C C . TRP A 1 180 ? 17.730 -5.506 5.317 1.00 56.47 180 TRP A C 1
ATOM 1460 O O . TRP A 1 180 ? 16.864 -5.331 6.164 1.00 56.47 180 TRP A O 1
ATOM 1470 N N . LYS A 1 181 ? 18.798 -6.279 5.539 1.00 54.28 181 LYS A N 1
ATOM 1471 C CA . LYS A 1 181 ? 19.048 -6.995 6.800 1.00 54.28 181 LYS A CA 1
ATOM 1472 C C . LYS A 1 181 ? 19.403 -6.056 7.954 1.00 54.28 181 LYS A C 1
ATOM 1474 O O . LYS A 1 181 ? 19.032 -6.349 9.086 1.00 54.28 181 LYS A O 1
ATOM 1479 N N . SER A 1 182 ? 20.117 -4.960 7.685 1.00 48.28 182 SER A N 1
ATOM 1480 C CA . SER A 1 182 ? 20.478 -3.970 8.705 1.00 48.28 182 SER A CA 1
ATOM 1481 C C . SER A 1 182 ? 19.311 -3.053 9.068 1.00 48.28 182 SER A C 1
ATOM 1483 O O . SER A 1 182 ? 19.181 -2.668 10.225 1.00 48.28 182 SER A O 1
ATOM 1485 N N . THR A 1 183 ? 18.443 -2.738 8.102 1.00 44.53 183 THR A N 1
ATOM 1486 C CA . THR A 1 183 ? 17.310 -1.819 8.300 1.00 44.53 183 THR A CA 1
ATOM 1487 C C . THR A 1 183 ? 16.042 -2.545 8.762 1.00 44.53 183 THR A C 1
ATOM 1489 O O . THR A 1 183 ? 15.230 -1.968 9.481 1.00 44.53 183 THR A O 1
ATOM 1492 N N . TYR A 1 184 ? 15.864 -3.814 8.385 1.00 49.72 184 TYR A N 1
ATOM 1493 C CA . TYR A 1 184 ? 14.660 -4.592 8.670 1.00 49.72 184 TYR A CA 1
ATOM 1494 C C . TYR A 1 184 ? 15.047 -5.983 9.194 1.00 49.72 184 TYR A C 1
ATOM 1496 O O . TYR A 1 184 ? 15.367 -6.901 8.433 1.00 49.72 184 TYR A O 1
ATOM 1504 N N . ARG A 1 185 ? 14.994 -6.171 10.522 1.00 38.03 185 ARG A N 1
ATOM 1505 C CA . ARG A 1 185 ? 14.871 -7.521 11.095 1.00 38.03 185 ARG A CA 1
ATOM 1506 C C . ARG A 1 185 ? 13.572 -8.114 10.533 1.00 38.03 185 ARG A C 1
ATOM 1508 O O . ARG A 1 185 ? 12.525 -7.517 10.721 1.00 38.03 185 ARG A O 1
ATOM 1515 N N . THR A 1 186 ? 13.710 -9.244 9.838 1.00 42.09 186 THR A N 1
ATOM 1516 C CA . THR A 1 186 ? 12.688 -10.109 9.203 1.00 42.09 186 THR A CA 1
ATOM 1517 C C . THR A 1 186 ? 12.066 -9.683 7.853 1.00 42.09 186 THR A C 1
ATOM 1519 O O . THR A 1 186 ? 10.903 -9.304 7.768 1.00 42.09 186 THR A O 1
ATOM 1522 N N . PRO A 1 187 ? 12.769 -9.934 6.727 1.00 42.59 187 PRO A N 1
ATOM 1523 C CA . PRO A 1 187 ? 12.159 -9.985 5.389 1.00 42.59 187 PRO A CA 1
ATOM 1524 C C . PRO A 1 187 ? 11.614 -11.374 4.989 1.00 42.59 187 PRO A C 1
ATOM 1526 O O . PRO A 1 187 ? 11.145 -11.547 3.868 1.00 42.59 187 PRO A O 1
ATOM 1529 N N . ILE A 1 188 ? 11.724 -12.398 5.846 1.00 43.50 188 ILE A N 1
ATOM 1530 C CA . ILE A 1 188 ? 11.547 -13.801 5.419 1.00 43.50 188 ILE A CA 1
ATOM 1531 C C . ILE A 1 188 ? 10.123 -14.336 5.652 1.00 43.50 188 ILE A C 1
ATOM 1533 O O . ILE A 1 188 ? 9.686 -15.218 4.918 1.00 43.50 188 ILE A O 1
ATOM 1537 N N . GLU A 1 189 ? 9.348 -13.784 6.587 1.00 38.91 189 GLU A N 1
ATOM 1538 C CA . GLU A 1 189 ? 8.064 -14.396 6.974 1.00 38.91 189 GLU A CA 1
ATOM 1539 C C . GLU A 1 189 ? 6.926 -14.130 5.972 1.00 38.91 189 GLU A C 1
ATOM 1541 O O . GLU A 1 189 ? 6.157 -15.038 5.667 1.00 38.91 189 GLU A O 1
ATOM 1546 N N . TYR A 1 190 ? 6.869 -12.949 5.345 1.00 38.78 190 TYR A N 1
ATOM 1547 C CA . TYR A 1 190 ? 5.800 -12.626 4.383 1.00 38.78 190 TYR A CA 1
ATOM 1548 C C . TYR A 1 190 ? 5.933 -13.367 3.042 1.00 38.78 190 TYR A C 1
ATOM 1550 O O . TYR A 1 190 ? 4.938 -13.801 2.460 1.00 38.78 190 TYR A O 1
ATOM 1558 N N . GLY A 1 191 ? 7.165 -13.551 2.553 1.00 40.41 191 GLY A N 1
ATOM 1559 C CA . GLY A 1 191 ? 7.425 -14.307 1.323 1.00 40.41 191 GLY A CA 1
ATOM 1560 C C . GLY A 1 191 ? 7.137 -15.802 1.478 1.00 40.41 191 GLY A C 1
ATOM 1561 O O . GLY A 1 191 ? 6.624 -16.424 0.549 1.00 40.41 191 GLY A O 1
ATOM 1562 N N . LYS A 1 192 ? 7.411 -16.363 2.664 1.00 34.31 192 LYS A N 1
ATOM 1563 C CA . LYS A 1 192 ? 7.049 -17.742 3.012 1.00 34.31 192 LYS A CA 1
ATOM 1564 C C . LYS A 1 192 ? 5.532 -17.908 3.135 1.00 34.31 192 LYS A C 1
ATOM 1566 O O . LYS A 1 192 ? 4.977 -18.802 2.508 1.00 34.31 192 LYS A O 1
ATOM 1571 N N . PHE A 1 193 ? 4.849 -16.978 3.803 1.00 38.25 193 PHE A N 1
ATOM 1572 C CA . PHE A 1 193 ? 3.395 -17.014 4.000 1.00 38.25 193 PHE A CA 1
ATOM 1573 C C . PHE A 1 193 ? 2.585 -16.961 2.689 1.00 38.25 193 PHE A C 1
ATOM 1575 O O . PHE A 1 193 ? 1.613 -17.702 2.533 1.00 38.25 193 PHE A O 1
ATOM 1582 N N . LEU A 1 194 ? 2.995 -16.136 1.713 1.00 36.75 194 LEU A N 1
ATOM 1583 C CA . LEU A 1 194 ? 2.348 -16.069 0.389 1.00 36.75 194 LEU A CA 1
ATOM 1584 C C . LEU A 1 194 ? 2.560 -17.340 -0.456 1.00 36.75 194 LEU A C 1
ATOM 1586 O O . LEU A 1 194 ? 1.779 -17.618 -1.367 1.00 36.75 194 LEU A O 1
ATOM 1590 N N . LEU A 1 195 ? 3.616 -18.108 -0.180 1.00 39.16 195 LEU A N 1
ATOM 1591 C CA . LEU A 1 195 ? 3.888 -19.384 -0.844 1.00 39.16 195 LEU A CA 1
ATOM 1592 C C . LEU A 1 195 ? 3.217 -20.564 -0.126 1.00 39.16 195 LEU A C 1
ATOM 1594 O O . LEU A 1 195 ? 2.775 -21.494 -0.797 1.00 39.16 195 LEU A O 1
ATOM 1598 N N . GLU A 1 196 ? 3.099 -20.504 1.201 1.00 33.22 196 GLU A N 1
ATOM 1599 C CA . GLU A 1 196 ? 2.551 -21.569 2.049 1.00 33.22 196 GLU A CA 1
ATOM 1600 C 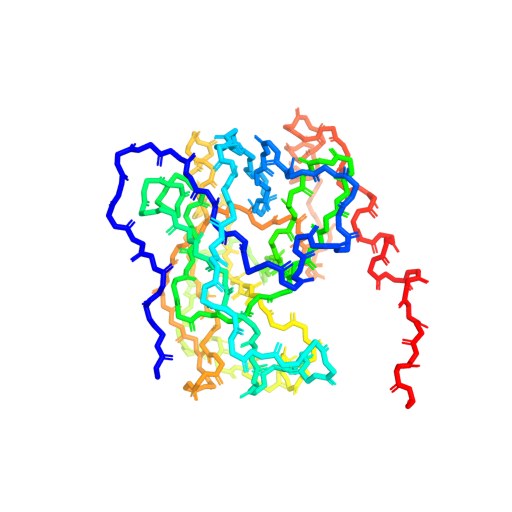C . GLU A 1 196 ? 1.007 -21.590 2.075 1.00 33.22 196 GLU A C 1
ATOM 1602 O O . GLU A 1 196 ? 0.423 -22.659 2.220 1.00 33.22 196 GLU A O 1
ATOM 1607 N N . ASN A 1 197 ? 0.319 -20.469 1.810 1.00 35.00 197 ASN A N 1
ATOM 1608 C CA . ASN A 1 197 ? -1.157 -20.406 1.779 1.00 35.00 197 ASN A CA 1
ATOM 1609 C C . ASN A 1 197 ? -1.789 -20.567 0.386 1.00 35.00 197 ASN A C 1
ATOM 1611 O O . ASN A 1 197 ? -2.893 -20.084 0.129 1.00 35.00 197 ASN A O 1
ATOM 1615 N N . ARG A 1 198 ? -1.132 -21.289 -0.531 1.00 37.38 198 ARG A N 1
ATOM 1616 C CA . ARG A 1 198 ? -1.760 -21.740 -1.784 1.00 37.38 198 ARG A CA 1
ATOM 1617 C C . ARG A 1 198 ? -2.797 -22.835 -1.509 1.00 37.38 198 ARG A C 1
ATOM 1619 O O . ARG A 1 198 ? -2.592 -23.984 -1.888 1.00 37.38 198 ARG A O 1
ATOM 1626 N N . LYS A 1 199 ? -3.938 -22.497 -0.911 1.00 30.78 199 LYS A N 1
ATOM 1627 C CA . LYS A 1 199 ? -5.156 -23.263 -1.186 1.00 30.78 199 LYS A CA 1
ATOM 1628 C C . LYS A 1 199 ? -5.865 -22.609 -2.371 1.00 30.78 199 LYS A C 1
ATOM 1630 O O . LYS A 1 199 ? -6.117 -21.404 -2.326 1.00 30.78 199 LYS A O 1
ATOM 1635 N N . PRO A 1 200 ? -6.130 -23.347 -3.461 1.00 31.61 200 PRO A N 1
ATOM 1636 C CA . PRO A 1 200 ? -7.049 -22.861 -4.472 1.00 31.61 200 PRO A CA 1
ATOM 1637 C C . PRO A 1 200 ? -8.410 -22.678 -3.796 1.00 31.61 200 PRO A C 1
ATOM 1639 O O . PRO A 1 200 ? -8.917 -23.599 -3.164 1.00 31.61 200 PRO A O 1
ATOM 1642 N N . ILE A 1 201 ? -8.960 -21.470 -3.892 1.00 34.47 201 ILE A N 1
ATOM 1643 C CA . ILE A 1 201 ? -10.384 -21.252 -3.660 1.00 34.47 201 ILE A CA 1
ATOM 1644 C C . ILE A 1 201 ? -11.061 -21.905 -4.867 1.00 34.47 201 ILE A C 1
ATOM 1646 O O . ILE A 1 201 ? -10.964 -21.379 -5.979 1.00 34.47 201 ILE A O 1
ATOM 1650 N N . SER A 1 202 ? -11.567 -23.119 -4.655 1.00 33.50 202 SER A N 1
ATOM 1651 C CA . SER A 1 202 ? -12.503 -23.821 -5.535 1.00 33.50 202 SER A CA 1
ATOM 1652 C C . SER A 1 202 ? -13.902 -23.266 -5.346 1.00 33.50 202 SER A C 1
ATOM 1654 O O . SER A 1 202 ? -14.267 -23.118 -4.156 1.00 33.50 202 SER A O 1
#

Organism: NCBI:txid2833579

Sequence (202 aa):
MGKTFFQDSEPVLKFPSSIAALLKKLPEAMKYGVREEVCRSFLFEEDSGALDKNFYHQPHELFISNSLAETLRIPADLIFQIQVVQEKVFLGPTVGLLLGEKNHLYNLSYMKKFKNRLGAYKRFGGVVIAFSTRSIDWVIKVAYGMMYDPIGNCWRYDSTTIPAAIYRRNFRHAKLLDIWKSTYRTPIEYGKFLLENRKPIS